Protein AF-A0A2T4JQL8-F1 (afdb_monomer_lite)

Radius of gyration: 19.55 Å; chains: 1; bounding box: 53×34×52 Å

Secondary structure (DSSP, 8-state):
-HHHHHHH--TTTTTSTT--BHHHHHHHHHTT-SSHHHHHHHHHTTSS--HHHHHHHHHHHHHHT-TTHHHHHHHHHHHHHHHHHHTTT-TTGGGTT-TTS--HHHHHHHHHHTTTSBHHHHHHHIIIIIIIHHHHHHHHHT--SS----SEEEETTEEEE--SSPPP-PPPP--HHHHHHHHHHTTSEEE-TTS-EEE-

Structure (mmCIF, N/CA/C/O backbone):
data_AF-A0A2T4JQL8-F1
#
_entry.id   AF-A0A2T4JQL8-F1
#
loop_
_atom_site.group_PDB
_atom_site.id
_atom_site.type_symbol
_atom_site.label_atom_id
_atom_site.label_alt_id
_atom_site.label_comp_id
_atom_site.label_asym_id
_atom_site.label_entity_id
_atom_site.label_seq_id
_atom_site.pdbx_PDB_ins_code
_atom_site.Cartn_x
_atom_site.Cartn_y
_atom_site.Cartn_z
_atom_site.occupancy
_atom_site.B_iso_or_equiv
_atom_site.auth_seq_id
_atom_site.auth_comp_id
_atom_site.auth_asym_id
_atom_site.auth_atom_id
_atom_site.pdbx_PDB_model_num
ATOM 1 N N . MET A 1 1 ? 10.776 -6.733 -11.851 1.00 57.62 1 MET A N 1
ATOM 2 C CA . MET A 1 1 ? 9.517 -6.320 -11.185 1.00 57.62 1 MET A CA 1
ATOM 3 C C . MET A 1 1 ? 8.635 -5.487 -12.100 1.00 57.62 1 MET A C 1
ATOM 5 O O . MET A 1 1 ? 7.525 -5.924 -12.335 1.00 57.62 1 MET A O 1
ATOM 9 N N . ALA A 1 2 ? 9.109 -4.387 -12.697 1.00 57.44 2 ALA A N 1
ATOM 10 C CA . ALA A 1 2 ? 8.309 -3.618 -13.666 1.00 57.44 2 ALA A CA 1
ATOM 11 C C . ALA A 1 2 ? 7.819 -4.457 -14.872 1.00 57.44 2 ALA A C 1
ATOM 13 O O . ALA A 1 2 ? 6.657 -4.369 -15.246 1.00 57.44 2 ALA A O 1
ATOM 14 N N . ALA A 1 3 ? 8.661 -5.347 -15.418 1.00 61.91 3 ALA A N 1
ATOM 15 C CA . ALA A 1 3 ? 8.241 -6.302 -16.454 1.00 61.91 3 ALA A CA 1
ATOM 16 C C . ALA A 1 3 ? 7.191 -7.320 -15.956 1.00 61.91 3 ALA A C 1
ATOM 18 O O . ALA A 1 3 ? 6.245 -7.610 -16.670 1.00 61.91 3 ALA A O 1
ATOM 19 N N . ARG A 1 4 ? 7.302 -7.783 -14.701 1.00 63.72 4 ARG A N 1
ATOM 20 C CA . ARG A 1 4 ? 6.324 -8.701 -14.082 1.00 63.72 4 ARG A CA 1
ATOM 21 C C . ARG A 1 4 ? 4.976 -8.026 -13.821 1.00 63.72 4 ARG A C 1
ATOM 23 O O . ARG A 1 4 ? 3.947 -8.659 -13.970 1.00 63.72 4 ARG A O 1
ATOM 30 N N . PHE A 1 5 ? 4.998 -6.738 -13.475 1.00 69.19 5 PHE A N 1
ATOM 31 C CA . PHE A 1 5 ? 3.793 -5.919 -13.343 1.00 69.19 5 PHE A CA 1
ATOM 32 C C . PHE A 1 5 ? 3.124 -5.673 -14.705 1.00 69.19 5 PHE A C 1
ATOM 34 O O . PHE A 1 5 ? 1.906 -5.656 -14.816 1.00 69.19 5 PHE A O 1
ATOM 41 N N . LYS A 1 6 ? 3.926 -5.515 -15.768 1.00 64.31 6 LYS A N 1
ATOM 42 C CA . LYS A 1 6 ? 3.428 -5.333 -17.140 1.00 64.31 6 LYS A CA 1
ATOM 43 C C . LYS A 1 6 ? 2.632 -6.543 -17.647 1.00 64.31 6 LYS A C 1
ATOM 45 O O . LYS A 1 6 ? 1.744 -6.359 -18.468 1.00 64.31 6 LYS A O 1
ATOM 50 N N . GLU A 1 7 ? 2.966 -7.745 -17.189 1.00 61.53 7 GLU A N 1
ATOM 51 C CA . GLU A 1 7 ? 2.347 -8.994 -17.644 1.00 61.53 7 GLU A CA 1
ATOM 52 C C . GLU A 1 7 ? 1.091 -9.394 -16.862 1.00 61.53 7 GLU A C 1
ATOM 54 O O . GLU A 1 7 ? 0.369 -10.262 -17.337 1.00 61.53 7 GLU A O 1
ATOM 59 N N . GLY A 1 8 ? 0.800 -8.787 -15.704 1.00 58.03 8 GLY A N 1
ATOM 60 C CA . GLY A 1 8 ? -0.341 -9.229 -14.895 1.00 58.03 8 GLY A CA 1
ATOM 61 C C . GLY A 1 8 ? -1.161 -8.145 -14.204 1.00 58.03 8 GLY A C 1
ATOM 62 O O . GLY A 1 8 ? -1.988 -8.496 -13.366 1.00 58.03 8 GLY A O 1
ATOM 63 N N . TRP A 1 9 ? -0.944 -6.854 -14.489 1.00 70.00 9 TRP A N 1
ATOM 64 C CA . TRP A 1 9 ? -1.841 -5.828 -13.960 1.00 70.00 9 TRP A CA 1
ATOM 65 C C . TRP A 1 9 ? -3.171 -5.903 -14.700 1.00 70.00 9 TRP A C 1
ATOM 67 O O . TRP A 1 9 ? -3.292 -5.410 -15.822 1.00 70.00 9 TRP A O 1
ATOM 77 N N . ASP A 1 10 ? -4.157 -6.496 -14.035 1.00 70.44 10 ASP A N 1
ATOM 78 C CA . ASP A 1 10 ? -5.556 -6.451 -14.424 1.00 70.44 10 ASP A CA 1
ATOM 79 C C . ASP A 1 10 ? -6.329 -5.595 -13.410 1.00 70.44 10 ASP A C 1
ATOM 81 O O . ASP A 1 10 ? -6.497 -5.940 -12.234 1.00 70.44 10 ASP A O 1
ATOM 85 N N . SER A 1 11 ? -6.775 -4.427 -13.872 1.00 69.25 11 SER A N 1
ATOM 86 C CA . SER A 1 11 ? -7.581 -3.499 -13.080 1.00 69.25 11 SER A CA 1
ATOM 87 C C . SER A 1 11 ? -8.933 -4.089 -12.683 1.00 69.25 11 SER A C 1
ATOM 89 O O . SER A 1 11 ? -9.452 -3.712 -11.639 1.00 69.25 11 SER A O 1
ATOM 91 N N . ALA A 1 12 ? -9.504 -5.005 -13.472 1.00 66.12 12 ALA A N 1
ATOM 92 C CA . ALA A 1 12 ? -10.778 -5.642 -13.154 1.00 66.12 12 ALA A CA 1
ATOM 93 C C . ALA A 1 12 ? -10.614 -6.678 -12.032 1.00 66.12 12 ALA A C 1
ATOM 95 O O . ALA A 1 12 ? -11.367 -6.648 -11.060 1.00 66.12 12 ALA A O 1
ATOM 96 N N . GLU A 1 13 ? -9.577 -7.520 -12.091 1.00 69.00 13 GLU A N 1
ATOM 97 C CA . GLU A 1 13 ? -9.264 -8.465 -11.002 1.00 69.00 13 GLU A CA 1
ATOM 98 C C . GLU A 1 13 ? -8.883 -7.753 -9.694 1.00 69.00 13 GLU A C 1
ATOM 100 O O . GLU A 1 13 ? -9.078 -8.287 -8.603 1.00 69.00 13 GLU A O 1
ATOM 105 N N . SER A 1 14 ? -8.378 -6.522 -9.798 1.00 69.06 14 SER A N 1
ATOM 106 C CA . SER A 1 14 ? -7.987 -5.688 -8.657 1.00 69.06 14 SER A CA 1
ATOM 107 C C . SER A 1 14 ? -9.126 -4.820 -8.096 1.00 69.06 14 SER A C 1
ATOM 109 O O . SER A 1 14 ? -8.882 -4.027 -7.189 1.00 69.06 14 SER A O 1
ATOM 111 N N . GLY A 1 15 ? -10.355 -4.951 -8.615 1.00 74.94 15 GLY A N 1
ATOM 112 C CA . GLY A 1 15 ? -11.533 -4.218 -8.131 1.00 74.94 15 GLY A CA 1
ATOM 113 C C . GLY A 1 15 ? -11.610 -2.750 -8.568 1.00 74.94 15 GLY A C 1
ATOM 114 O O . GLY A 1 15 ? -12.292 -1.955 -7.926 1.00 74.94 15 GLY A O 1
ATOM 115 N N . PHE A 1 16 ? -10.906 -2.381 -9.640 1.00 81.56 16 PHE A N 1
ATOM 116 C CA . PHE A 1 16 ? -10.878 -1.032 -10.212 1.00 81.56 16 PHE A CA 1
ATOM 117 C C . PHE A 1 16 ? -11.587 -0.939 -11.571 1.00 81.56 16 PHE A C 1
ATOM 119 O O . PHE A 1 16 ? -11.309 -0.013 -12.317 1.00 81.56 16 PHE A O 1
ATOM 126 N N . ASP A 1 17 ? -12.438 -1.899 -11.947 1.00 80.88 17 ASP A N 1
ATOM 127 C CA . ASP A 1 17 ? -13.367 -1.815 -13.093 1.00 80.88 17 ASP A CA 1
ATOM 128 C C . ASP A 1 17 ? -12.784 -1.268 -14.419 1.00 80.88 17 ASP A C 1
ATOM 130 O O . ASP A 1 17 ? -13.449 -0.559 -15.173 1.00 80.88 17 ASP A O 1
ATOM 134 N N . GLY A 1 18 ? -11.523 -1.584 -14.736 1.00 80.00 18 GLY A N 1
ATOM 135 C CA . GLY A 1 18 ? -10.878 -1.104 -15.968 1.00 80.00 18 GLY A CA 1
ATOM 136 C C . GLY A 1 18 ? -10.156 0.247 -15.855 1.00 80.00 18 GLY A C 1
ATOM 137 O O . GLY A 1 18 ? -9.606 0.725 -16.851 1.00 80.00 18 GLY A O 1
ATOM 138 N N . LEU A 1 19 ? -10.128 0.879 -14.677 1.00 84.56 19 LEU A N 1
ATOM 139 C CA . LEU A 1 19 ? -9.373 2.108 -14.449 1.00 84.56 19 LEU A CA 1
ATOM 140 C C . LEU A 1 19 ? -7.882 1.873 -14.687 1.00 84.56 19 LEU A C 1
ATOM 142 O O . LEU A 1 19 ? -7.301 0.864 -14.288 1.00 84.56 19 LEU A O 1
ATOM 146 N N . THR A 1 20 ? -7.238 2.849 -15.320 1.00 84.19 20 THR A N 1
ATOM 147 C CA . THR A 1 20 ? -5.817 2.759 -15.691 1.00 84.19 20 THR A CA 1
ATOM 148 C C . THR A 1 20 ? -4.960 3.833 -15.044 1.00 84.19 20 THR A C 1
ATOM 150 O O . THR A 1 2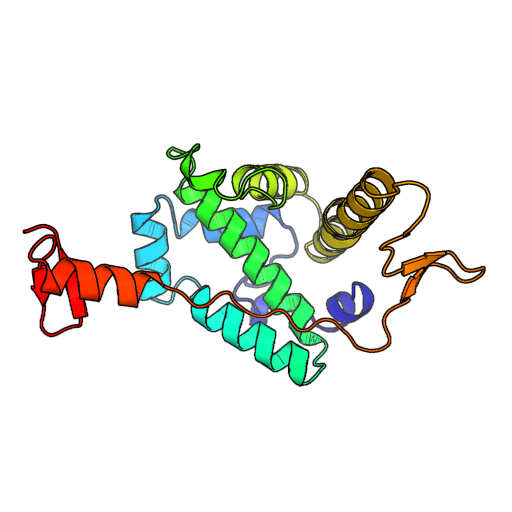0 ? -3.756 3.621 -14.894 1.00 84.19 20 THR A O 1
ATOM 153 N N . LYS A 1 21 ? -5.555 4.962 -14.644 1.00 90.00 21 LYS A N 1
ATOM 154 C CA . LYS A 1 21 ? -4.849 6.092 -14.040 1.00 90.00 21 LYS A CA 1
ATOM 155 C C . LYS A 1 21 ? -4.928 6.055 -12.524 1.00 90.00 21 LYS A C 1
ATOM 157 O O . LYS A 1 21 ? -5.933 5.655 -11.939 1.00 90.00 21 LYS A O 1
ATOM 162 N N . VAL A 1 22 ? -3.855 6.513 -11.891 1.00 90.06 22 VAL A N 1
ATOM 163 C CA . VAL A 1 22 ? -3.722 6.482 -10.433 1.00 90.06 22 VAL A CA 1
ATOM 164 C C . VAL A 1 22 ? -4.712 7.415 -9.740 1.00 90.06 22 VAL A C 1
ATOM 166 O O . VAL A 1 22 ? -5.233 7.054 -8.690 1.00 90.06 22 VAL A O 1
ATOM 169 N N . ASN A 1 23 ? -5.002 8.591 -10.304 1.00 92.44 23 ASN A N 1
ATOM 170 C CA . ASN A 1 23 ? -5.984 9.512 -9.725 1.00 92.44 23 ASN A CA 1
ATOM 171 C C . ASN A 1 23 ? -7.379 8.883 -9.637 1.00 92.44 23 ASN A C 1
ATOM 173 O O . ASN A 1 23 ? -8.036 9.034 -8.613 1.00 92.44 23 ASN A O 1
ATOM 177 N N . ASP A 1 24 ? -7.801 8.173 -10.682 1.00 91.88 24 ASP A N 1
ATOM 178 C CA . ASP A 1 24 ? -9.130 7.575 -10.750 1.00 91.88 24 ASP A CA 1
ATOM 179 C C . ASP A 1 24 ?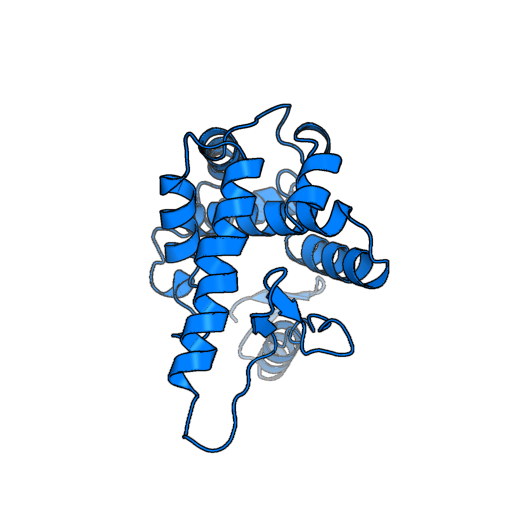 -9.234 6.426 -9.733 1.00 91.88 24 ASP A C 1
ATOM 181 O O . ASP A 1 24 ? -10.209 6.333 -8.992 1.00 91.88 24 ASP A O 1
ATOM 185 N N . MET A 1 25 ? -8.179 5.610 -9.610 1.00 92.12 25 MET A N 1
ATOM 186 C CA . MET A 1 25 ? -8.095 4.552 -8.593 1.00 92.12 25 MET A CA 1
ATOM 187 C C . MET A 1 25 ? -8.118 5.112 -7.166 1.00 92.12 25 MET A C 1
ATOM 189 O O . MET A 1 25 ? -8.791 4.565 -6.298 1.00 92.12 25 MET A O 1
ATOM 193 N N . ILE A 1 26 ? -7.381 6.198 -6.905 1.00 92.81 26 ILE A N 1
ATOM 194 C CA . ILE A 1 26 ? -7.383 6.856 -5.591 1.00 92.81 26 ILE A CA 1
ATOM 195 C C . ILE A 1 26 ? -8.770 7.425 -5.290 1.00 92.81 26 ILE A C 1
ATOM 197 O O . ILE A 1 26 ? -9.263 7.218 -4.186 1.00 92.81 26 ILE A O 1
ATOM 201 N N . ALA A 1 27 ? -9.410 8.085 -6.258 1.00 91.94 27 ALA A N 1
ATOM 202 C CA . ALA A 1 27 ? -10.749 8.643 -6.092 1.00 91.94 27 ALA A CA 1
ATOM 203 C C . ALA A 1 27 ? -11.774 7.553 -5.743 1.00 91.94 27 ALA A C 1
ATOM 205 O O . ALA A 1 27 ? -12.498 7.698 -4.762 1.00 91.94 27 ALA A O 1
ATOM 206 N N . GLN A 1 28 ? -11.758 6.423 -6.459 1.00 92.19 28 GLN A N 1
ATOM 207 C CA . GLN A 1 28 ? -12.644 5.290 -6.177 1.00 92.19 28 GLN A CA 1
ATOM 208 C C . GLN A 1 28 ? -12.463 4.736 -4.752 1.00 92.19 28 GLN A C 1
ATOM 210 O O . GLN A 1 28 ? -13.427 4.287 -4.130 1.00 92.19 28 GLN A O 1
ATOM 215 N N . LEU A 1 29 ? -11.237 4.728 -4.220 1.00 91.38 29 LEU A N 1
ATOM 216 C CA . LEU A 1 29 ? -10.977 4.268 -2.851 1.00 91.38 29 LEU A CA 1
ATOM 217 C C . LEU A 1 29 ? -11.354 5.320 -1.803 1.00 91.38 29 LEU A C 1
ATOM 219 O O . LEU A 1 29 ? -11.894 4.965 -0.756 1.00 91.38 29 LEU A O 1
ATOM 223 N N . ASP A 1 30 ? -11.082 6.596 -2.076 1.00 91.12 30 ASP A N 1
ATOM 224 C CA . ASP A 1 30 ? -11.416 7.707 -1.184 1.00 91.12 30 ASP A CA 1
ATOM 225 C C . ASP A 1 30 ? -12.942 7.855 -1.029 1.00 91.12 30 ASP A C 1
ATOM 227 O O . ASP A 1 30 ? -13.424 8.070 0.081 1.00 91.12 30 ASP A O 1
ATOM 231 N N . GLU A 1 31 ? -13.721 7.646 -2.098 1.00 90.31 31 GLU A N 1
ATOM 232 C CA . GLU A 1 31 ? -15.195 7.625 -2.049 1.00 90.31 31 GLU A CA 1
ATOM 233 C C . GLU A 1 31 ? -15.746 6.566 -1.084 1.00 90.31 31 GLU A C 1
ATOM 235 O O . GLU A 1 31 ? -16.832 6.714 -0.522 1.00 90.31 31 GLU A O 1
ATOM 240 N N . GLN A 1 32 ? -14.996 5.488 -0.859 1.00 86.69 32 GLN A N 1
ATOM 241 C CA . GLN A 1 32 ? -15.406 4.411 0.035 1.00 86.69 32 GLN A CA 1
ATOM 242 C C . GLN A 1 32 ? -15.034 4.669 1.500 1.00 86.69 32 GLN A C 1
ATOM 244 O O . GLN A 1 32 ? -15.552 3.955 2.369 1.00 86.69 32 GLN A O 1
ATOM 249 N N . ALA A 1 33 ? -14.158 5.645 1.766 1.00 85.00 33 ALA A N 1
ATOM 250 C CA . ALA A 1 33 ? -13.506 5.876 3.049 1.00 85.00 33 ALA A CA 1
ATOM 251 C C . ALA A 1 33 ? -13.210 7.373 3.296 1.00 85.00 33 ALA A C 1
ATOM 253 O O . ALA A 1 33 ? -12.071 7.828 3.214 1.00 85.00 33 ALA A O 1
ATOM 254 N N . ASP A 1 34 ? -14.241 8.125 3.676 1.00 85.56 34 ASP A N 1
ATOM 255 C CA . ASP A 1 34 ? -14.168 9.561 3.997 1.00 85.56 34 ASP A CA 1
ATOM 256 C C . ASP A 1 34 ? -13.492 9.885 5.347 1.00 85.56 34 ASP A C 1
ATOM 258 O O . ASP A 1 34 ? -13.146 11.029 5.639 1.00 85.56 34 ASP A O 1
ATOM 262 N N . SER A 1 35 ? -13.320 8.869 6.189 1.00 90.38 35 SER A N 1
ATOM 263 C CA . SER A 1 35 ? -12.854 8.963 7.568 1.00 90.38 35 SER A CA 1
ATOM 264 C C . SER A 1 35 ? -12.224 7.641 8.001 1.00 90.38 35 SER A C 1
ATOM 266 O O . SER A 1 35 ? -12.475 6.600 7.392 1.00 90.38 35 SER A O 1
ATOM 268 N N . ILE A 1 36 ? -11.430 7.635 9.079 1.00 89.69 36 ILE A N 1
ATOM 269 C CA . ILE A 1 36 ? -10.856 6.389 9.630 1.00 89.69 36 ILE A CA 1
ATOM 270 C C . ILE A 1 36 ? -11.962 5.366 9.934 1.00 89.69 36 ILE A C 1
ATOM 272 O O . ILE A 1 36 ? -11.842 4.195 9.573 1.00 89.69 36 ILE A O 1
ATOM 276 N N . GLY A 1 37 ? -13.065 5.813 10.544 1.00 88.88 37 GLY A N 1
ATOM 277 C CA . GLY A 1 37 ? -14.234 4.968 10.801 1.00 88.88 37 GLY A CA 1
ATOM 278 C C . GLY A 1 37 ? -14.866 4.439 9.512 1.00 88.88 37 GLY A C 1
ATOM 279 O O . GLY A 1 37 ? -15.152 3.245 9.419 1.00 88.88 37 GLY A O 1
ATOM 280 N N . GLY A 1 38 ? -15.008 5.294 8.494 1.00 89.94 38 GLY A N 1
ATOM 281 C CA . GLY A 1 38 ? -15.485 4.915 7.163 1.00 89.94 38 GLY A CA 1
ATOM 282 C C . GLY A 1 38 ? -14.596 3.867 6.489 1.00 89.94 38 GLY A C 1
ATOM 283 O O . GLY A 1 38 ? -15.108 2.878 5.964 1.00 89.94 38 GLY A O 1
ATOM 284 N N . PHE A 1 39 ? -13.272 4.013 6.589 1.00 91.88 39 PHE A N 1
ATOM 285 C CA . PHE A 1 39 ? -12.299 3.043 6.083 1.00 91.88 39 PHE A CA 1
ATOM 286 C C . PHE A 1 39 ? -12.462 1.675 6.756 1.00 91.88 39 PHE A C 1
ATOM 288 O O . PHE A 1 39 ? -12.565 0.651 6.080 1.00 91.88 39 PHE A O 1
ATOM 295 N N . VAL A 1 40 ? -12.539 1.646 8.091 1.00 90.94 40 VAL A N 1
ATOM 296 C CA . VAL A 1 40 ? -12.737 0.403 8.856 1.00 90.94 40 VAL A CA 1
ATOM 297 C C . VAL A 1 40 ? -14.076 -0.248 8.501 1.00 90.94 40 VAL A C 1
ATOM 299 O O . VAL A 1 40 ? -14.131 -1.454 8.259 1.00 90.94 40 VAL A O 1
ATOM 302 N N . ALA A 1 41 ? -15.149 0.539 8.397 1.00 90.88 41 ALA A N 1
ATOM 303 C CA . ALA A 1 41 ? -16.459 0.047 7.984 1.00 90.88 41 ALA A CA 1
ATOM 304 C C . ALA A 1 41 ? -16.446 -0.511 6.550 1.00 90.88 41 ALA A C 1
ATOM 306 O O . ALA A 1 41 ? -17.088 -1.524 6.279 1.00 90.88 41 ALA A O 1
ATOM 307 N N . ALA A 1 42 ? -15.701 0.109 5.632 1.00 92.00 42 ALA A N 1
ATOM 308 C CA . ALA A 1 42 ? -15.552 -0.365 4.260 1.00 92.00 42 ALA A CA 1
ATOM 309 C C . ALA A 1 42 ? -14.781 -1.689 4.180 1.00 92.00 42 ALA A C 1
ATOM 311 O O . ALA A 1 42 ? -15.185 -2.581 3.435 1.00 92.00 42 ALA A O 1
ATOM 312 N N . VAL A 1 43 ? -13.730 -1.855 4.988 1.00 91.62 43 VAL A N 1
ATOM 313 C CA . VAL A 1 43 ? -12.998 -3.125 5.112 1.00 91.62 43 VAL A CA 1
ATOM 314 C C . VAL A 1 43 ? -13.893 -4.222 5.699 1.00 91.62 43 VAL A C 1
ATOM 316 O O . VAL A 1 43 ? -13.981 -5.315 5.139 1.00 91.62 43 VAL A O 1
ATOM 319 N N . ASN A 1 44 ? -14.605 -3.933 6.791 1.00 88.62 44 ASN A N 1
ATOM 320 C CA . ASN A 1 44 ? -15.501 -4.899 7.437 1.00 88.62 44 ASN A CA 1
ATOM 321 C C . ASN A 1 44 ? -16.683 -5.284 6.534 1.00 88.62 44 ASN A C 1
ATOM 323 O O . ASN A 1 44 ? -17.081 -6.446 6.485 1.00 88.62 44 ASN A O 1
ATOM 327 N N . GLY A 1 45 ? -17.202 -4.322 5.770 1.00 89.50 45 GLY A N 1
ATOM 328 C CA . GLY A 1 45 ? -18.243 -4.523 4.764 1.00 89.50 45 GLY A CA 1
ATOM 329 C C . GLY A 1 45 ? -17.748 -5.131 3.449 1.00 89.50 45 GLY A C 1
ATOM 330 O O . GLY A 1 45 ? -18.539 -5.232 2.517 1.00 89.50 45 GLY A O 1
ATOM 331 N N . LYS A 1 46 ? -16.465 -5.518 3.351 1.00 87.50 46 LYS A N 1
ATOM 332 C CA . LYS A 1 46 ? -15.829 -6.095 2.150 1.00 87.50 46 LYS A CA 1
ATOM 333 C C . LYS A 1 46 ? -15.876 -5.202 0.901 1.00 87.50 46 LYS A C 1
ATOM 335 O O . LYS A 1 46 ? -15.694 -5.702 -0.203 1.00 87.50 46 LYS A O 1
ATOM 340 N N . ARG A 1 47 ? -16.102 -3.896 1.069 1.00 88.31 47 ARG A N 1
ATOM 341 C CA . ARG A 1 47 ? -15.979 -2.900 -0.009 1.00 88.31 47 ARG A CA 1
ATOM 342 C C . ARG A 1 47 ? -14.507 -2.622 -0.317 1.00 88.31 47 ARG A C 1
ATOM 344 O O . ARG A 1 47 ? -14.122 -2.544 -1.474 1.00 88.31 47 ARG A O 1
ATOM 351 N N . LEU A 1 48 ? -13.677 -2.584 0.728 1.00 89.56 48 LEU A N 1
ATOM 352 C CA . LEU A 1 48 ? -12.222 -2.512 0.621 1.00 89.56 48 LEU A CA 1
ATOM 353 C C . LEU A 1 48 ? -11.573 -3.833 1.032 1.00 89.56 48 LEU A C 1
ATOM 355 O O . LEU A 1 48 ? -12.041 -4.522 1.942 1.00 89.56 48 LEU A O 1
ATOM 359 N N . GLN A 1 49 ? -10.451 -4.168 0.395 1.00 89.50 49 GLN A N 1
ATOM 360 C CA . GLN A 1 49 ? -9.676 -5.335 0.793 1.00 89.50 49 GLN A CA 1
ATOM 361 C C . GLN A 1 49 ? -9.050 -5.121 2.174 1.00 89.50 49 GLN A C 1
ATOM 363 O O . GLN A 1 49 ? -8.463 -4.080 2.462 1.00 89.50 49 GLN A O 1
ATOM 368 N N . ASN A 1 50 ? -9.146 -6.143 3.026 1.00 89.56 50 ASN A N 1
ATOM 369 C CA . ASN A 1 50 ? -8.534 -6.118 4.347 1.00 89.56 50 ASN A CA 1
ATOM 370 C C . ASN A 1 50 ? -6.991 -6.106 4.230 1.00 89.56 50 ASN A C 1
ATOM 372 O O . ASN A 1 50 ? -6.424 -7.082 3.721 1.00 89.56 50 ASN A O 1
ATOM 376 N N . PRO A 1 51 ? -6.298 -5.062 4.737 1.00 88.00 51 PRO A N 1
ATOM 377 C CA . PRO A 1 51 ? -4.844 -4.950 4.630 1.00 88.00 51 PRO A CA 1
ATOM 378 C C . PRO A 1 51 ? -4.077 -6.111 5.278 1.00 88.00 51 PRO A C 1
ATOM 380 O O . PRO A 1 51 ? -3.025 -6.503 4.778 1.00 88.00 51 PRO A O 1
ATOM 383 N N . PHE A 1 52 ? -4.596 -6.708 6.354 1.00 85.56 52 PHE A N 1
ATOM 384 C CA . PHE A 1 52 ? -3.941 -7.828 7.037 1.00 85.56 52 PHE A CA 1
ATOM 385 C C . PHE A 1 52 ? -3.985 -9.112 6.202 1.00 85.56 52 PHE A C 1
ATOM 387 O O . PHE A 1 52 ? -2.974 -9.803 6.066 1.00 85.56 52 PHE A O 1
ATOM 394 N N . ASN A 1 53 ? -5.123 -9.391 5.561 1.00 88.75 53 ASN A N 1
ATOM 395 C CA . ASN A 1 53 ? -5.244 -10.518 4.629 1.00 88.75 53 ASN A CA 1
ATOM 396 C C . ASN A 1 53 ? -4.370 -10.303 3.388 1.00 88.75 53 ASN A C 1
ATOM 398 O O . ASN A 1 53 ? -3.756 -11.241 2.874 1.00 88.75 53 ASN A O 1
ATOM 402 N N . LEU A 1 54 ? -4.283 -9.055 2.923 1.00 89.62 54 LEU A N 1
ATOM 403 C CA . LEU A 1 54 ? -3.435 -8.685 1.800 1.00 89.62 54 LEU A CA 1
ATOM 404 C C . LEU A 1 54 ? -1.949 -8.916 2.111 1.00 89.62 54 LEU A C 1
ATOM 406 O O . LEU A 1 54 ? -1.235 -9.472 1.282 1.00 89.62 54 LEU A O 1
ATOM 410 N N . ILE A 1 55 ? -1.488 -8.571 3.316 1.00 88.50 55 ILE A N 1
ATOM 411 C CA . ILE A 1 55 ? -0.116 -8.855 3.762 1.00 88.50 55 ILE A CA 1
ATOM 412 C C . ILE A 1 55 ? 0.180 -10.360 3.711 1.00 88.50 55 ILE A C 1
ATOM 414 O O . ILE A 1 55 ? 1.201 -10.758 3.145 1.00 88.50 55 ILE A O 1
ATOM 418 N N . ALA A 1 56 ? -0.713 -11.195 4.252 1.00 88.12 56 ALA A N 1
ATOM 419 C CA . ALA A 1 56 ? -0.550 -12.650 4.218 1.00 88.12 56 ALA A CA 1
ATOM 420 C C . ALA A 1 56 ? -0.480 -13.179 2.773 1.00 88.12 56 ALA A C 1
ATOM 422 O O . ALA A 1 56 ? 0.386 -13.994 2.444 1.00 88.12 56 ALA A O 1
ATOM 423 N N . THR A 1 57 ? -1.329 -12.640 1.893 1.00 89.94 57 THR A N 1
ATOM 424 C CA . THR A 1 57 ? -1.345 -12.961 0.458 1.00 89.94 57 THR A CA 1
ATOM 425 C C . THR A 1 57 ? -0.016 -12.597 -0.204 1.00 89.94 57 THR A C 1
ATOM 427 O O . THR A 1 57 ? 0.602 -13.435 -0.858 1.00 89.94 57 THR A O 1
ATOM 430 N N . ILE A 1 58 ? 0.492 -11.381 0.022 1.00 89.38 58 ILE A N 1
ATOM 431 C CA . ILE A 1 58 ? 1.780 -10.929 -0.524 1.00 89.38 58 ILE A CA 1
ATOM 432 C C . ILE A 1 58 ? 2.920 -11.843 -0.059 1.00 89.38 58 ILE A C 1
ATOM 434 O O . ILE A 1 58 ? 3.765 -12.231 -0.867 1.00 89.38 58 ILE A O 1
ATOM 438 N N . GLN A 1 59 ? 2.950 -12.222 1.222 1.00 88.50 59 GLN A N 1
ATOM 439 C CA . GLN A 1 59 ? 3.978 -13.124 1.748 1.00 88.50 59 GLN A CA 1
ATOM 440 C C . GLN A 1 59 ? 3.920 -14.510 1.098 1.00 88.50 59 GLN A C 1
ATOM 442 O O . GLN A 1 59 ? 4.964 -15.065 0.745 1.00 88.50 59 GLN A O 1
ATOM 447 N N . GLN A 1 60 ? 2.720 -15.064 0.916 1.00 89.44 60 GLN A N 1
ATOM 448 C CA . GLN A 1 60 ? 2.529 -16.349 0.249 1.00 89.44 60 GLN A CA 1
ATOM 449 C C . GLN A 1 60 ? 3.002 -16.299 -1.209 1.00 89.44 60 GLN A C 1
ATOM 451 O O . GLN A 1 60 ? 3.791 -17.152 -1.621 1.00 89.44 60 GLN A O 1
ATOM 456 N N . LEU A 1 61 ? 2.582 -15.285 -1.969 1.00 88.62 61 LEU A N 1
ATOM 457 C CA . LEU A 1 61 ? 2.967 -15.113 -3.373 1.00 88.62 61 LEU A CA 1
ATOM 458 C C . LEU A 1 61 ? 4.475 -14.912 -3.527 1.00 88.62 61 LEU A C 1
ATOM 460 O O . LEU A 1 61 ? 5.098 -15.483 -4.422 1.00 88.62 61 LEU A O 1
ATOM 464 N N . LEU A 1 62 ? 5.095 -14.166 -2.609 1.00 85.75 62 LEU A N 1
ATOM 465 C CA . LEU A 1 62 ? 6.539 -13.976 -2.615 1.00 85.75 62 LEU A CA 1
ATOM 466 C C . LEU A 1 62 ? 7.291 -15.297 -2.387 1.00 85.75 62 LEU A C 1
ATOM 468 O O . LEU A 1 62 ? 8.265 -15.568 -3.092 1.00 85.75 62 LEU A O 1
ATOM 472 N N . ARG A 1 63 ? 6.825 -16.140 -1.452 1.00 86.19 63 ARG A N 1
ATOM 473 C CA . ARG A 1 63 ? 7.389 -17.483 -1.218 1.00 86.19 63 ARG A CA 1
ATOM 474 C C . ARG A 1 63 ? 7.222 -18.389 -2.436 1.00 86.19 63 ARG A C 1
ATOM 476 O O . ARG A 1 63 ? 8.163 -19.088 -2.804 1.00 86.19 63 ARG A O 1
ATOM 483 N N . ALA A 1 64 ? 6.061 -18.327 -3.086 1.00 88.25 64 ALA A N 1
ATOM 484 C CA . ALA A 1 64 ? 5.775 -19.052 -4.322 1.00 88.25 64 ALA A CA 1
ATOM 485 C C . ALA A 1 64 ? 6.532 -18.500 -5.547 1.00 88.25 64 ALA A C 1
ATOM 487 O O . ALA A 1 64 ? 6.539 -19.134 -6.598 1.00 88.25 64 ALA A O 1
ATOM 488 N N . ARG A 1 65 ? 7.202 -17.342 -5.414 1.00 83.50 65 ARG A N 1
ATOM 489 C CA . ARG A 1 65 ? 7.847 -16.592 -6.507 1.00 83.50 65 ARG A CA 1
ATOM 490 C C . ARG A 1 65 ? 6.879 -16.211 -7.629 1.00 83.50 65 ARG A C 1
ATOM 492 O O . ARG A 1 65 ? 7.304 -16.030 -8.772 1.00 83.50 65 ARG A O 1
ATOM 499 N N . ASP A 1 66 ? 5.611 -16.050 -7.283 1.00 83.94 66 ASP A N 1
ATOM 500 C CA . ASP A 1 66 ? 4.547 -15.708 -8.212 1.00 83.94 66 ASP A CA 1
ATOM 501 C C . ASP A 1 66 ? 4.713 -14.249 -8.689 1.00 83.94 66 ASP A C 1
ATOM 503 O O . ASP A 1 66 ? 4.875 -13.344 -7.859 1.00 83.94 66 ASP A O 1
ATOM 507 N N . PRO A 1 67 ? 4.729 -13.977 -10.009 1.00 81.38 67 PRO A N 1
ATOM 508 C CA . PRO A 1 67 ? 4.857 -12.618 -10.531 1.00 81.38 67 PRO A CA 1
ATOM 509 C C . PRO A 1 67 ? 3.698 -11.697 -10.124 1.00 81.38 67 PRO A C 1
ATOM 511 O O . PRO A 1 67 ? 3.915 -10.485 -10.026 1.00 81.38 67 PRO A O 1
ATOM 514 N N . SER A 1 68 ? 2.519 -12.249 -9.816 1.00 83.31 68 SER A N 1
ATOM 515 C CA . SER A 1 68 ? 1.337 -11.492 -9.395 1.00 83.31 68 SER A CA 1
ATOM 516 C C . SER A 1 68 ? 1.520 -10.744 -8.073 1.00 83.31 68 SER A C 1
ATOM 518 O O . SER A 1 68 ? 0.790 -9.791 -7.798 1.00 83.31 68 SER A O 1
ATOM 520 N N . VAL A 1 69 ? 2.553 -11.085 -7.288 1.00 85.38 69 VAL A N 1
ATOM 521 C CA . VAL A 1 69 ? 2.923 -10.372 -6.055 1.00 85.38 69 VAL A CA 1
ATOM 522 C C . VAL A 1 69 ? 3.070 -8.861 -6.268 1.00 85.38 69 VAL A C 1
ATOM 524 O O . VAL A 1 69 ? 2.806 -8.079 -5.357 1.00 85.38 69 VAL A O 1
ATOM 527 N N . ALA A 1 70 ? 3.469 -8.433 -7.472 1.00 83.38 70 ALA A N 1
ATOM 528 C CA . ALA A 1 70 ? 3.605 -7.022 -7.813 1.00 83.38 70 ALA A CA 1
ATOM 529 C C . ALA A 1 70 ? 2.255 -6.278 -7.784 1.00 83.38 70 ALA A C 1
ATOM 531 O O . ALA A 1 70 ? 2.213 -5.140 -7.318 1.00 83.38 70 ALA A O 1
ATOM 532 N N . HIS A 1 71 ? 1.164 -6.919 -8.216 1.00 84.19 71 HIS A N 1
ATOM 533 C CA . HIS A 1 71 ? -0.178 -6.324 -8.239 1.00 84.19 71 HIS A CA 1
ATOM 534 C C . HIS A 1 71 ? -0.709 -6.136 -6.824 1.00 84.19 71 HIS A C 1
ATOM 536 O O . HIS A 1 71 ? -1.076 -5.028 -6.445 1.00 84.19 71 HIS A O 1
ATOM 542 N N . TYR A 1 72 ? -0.630 -7.184 -6.003 1.00 87.50 72 TYR A N 1
ATOM 543 C CA . TYR A 1 72 ? -1.047 -7.122 -4.603 1.00 87.50 72 TYR A CA 1
ATOM 544 C C . TYR A 1 72 ? -0.205 -6.133 -3.788 1.00 87.50 72 TYR A C 1
ATOM 546 O O . TYR A 1 72 ? -0.736 -5.427 -2.931 1.00 87.50 72 TYR A O 1
ATOM 554 N N . ALA A 1 73 ? 1.095 -6.012 -4.079 1.00 88.31 73 ALA A N 1
ATOM 555 C CA . ALA A 1 73 ? 1.936 -4.988 -3.467 1.00 88.31 73 ALA A CA 1
ATOM 556 C C . ALA A 1 73 ? 1.500 -3.567 -3.860 1.00 88.31 73 ALA A C 1
ATOM 558 O O . ALA A 1 73 ? 1.455 -2.686 -3.002 1.00 88.31 73 ALA A O 1
ATOM 559 N N . PHE A 1 74 ? 1.153 -3.336 -5.130 1.00 89.00 74 PHE A N 1
ATOM 560 C CA . PHE A 1 74 ? 0.654 -2.036 -5.580 1.00 89.00 74 PHE A CA 1
ATOM 561 C C . PHE A 1 74 ? -0.720 -1.705 -4.985 1.00 89.00 74 PHE A C 1
ATOM 563 O O . PHE A 1 74 ? -0.916 -0.594 -4.500 1.00 89.00 74 PHE A O 1
ATOM 570 N N . LEU A 1 75 ? -1.629 -2.680 -4.912 1.00 90.00 75 LEU A N 1
ATOM 571 C CA . LEU A 1 75 ? -2.909 -2.535 -4.221 1.00 90.00 75 LEU A CA 1
ATOM 572 C C . LEU A 1 75 ? -2.717 -2.192 -2.738 1.00 90.00 75 LEU A C 1
ATOM 574 O O . LEU A 1 75 ? -3.386 -1.305 -2.216 1.00 90.00 75 LEU A O 1
ATOM 578 N N . GLY A 1 76 ? -1.736 -2.807 -2.073 1.00 90.88 76 GLY A N 1
ATOM 579 C CA . GLY A 1 76 ? -1.370 -2.453 -0.701 1.00 90.88 76 GLY A CA 1
ATOM 580 C C . GLY A 1 76 ? -0.946 -0.990 -0.567 1.00 90.88 76 GLY A C 1
ATOM 581 O O . GLY A 1 76 ? -1.359 -0.314 0.373 1.00 90.88 76 GLY A O 1
ATOM 582 N N . ILE A 1 77 ? -0.187 -0.469 -1.536 1.00 91.12 77 ILE A N 1
ATOM 583 C CA . ILE A 1 77 ? 0.181 0.953 -1.581 1.00 91.12 77 ILE A CA 1
ATOM 584 C C . ILE A 1 77 ? -1.061 1.828 -1.775 1.00 91.12 77 ILE A C 1
ATOM 586 O O . ILE A 1 77 ? -1.202 2.821 -1.066 1.00 91.12 77 ILE A O 1
ATOM 590 N N . LEU A 1 78 ? -1.974 1.467 -2.679 1.00 92.06 78 LEU A N 1
ATOM 591 C CA . LEU A 1 78 ? -3.216 2.216 -2.898 1.00 92.06 78 LEU A CA 1
ATOM 592 C C . LEU A 1 78 ? -4.107 2.239 -1.645 1.00 92.06 78 LEU A C 1
ATOM 594 O O . LEU A 1 78 ? -4.618 3.296 -1.285 1.00 92.06 78 LEU A O 1
ATOM 598 N N . LEU A 1 79 ? -4.218 1.127 -0.912 1.00 92.75 79 LEU A N 1
ATOM 599 C CA . LEU A 1 79 ? -4.930 1.086 0.372 1.00 92.75 79 LEU A CA 1
ATOM 600 C C . LEU A 1 79 ? -4.262 1.970 1.430 1.00 92.75 79 LEU A C 1
ATOM 602 O O . LEU A 1 79 ? -4.949 2.667 2.175 1.00 92.75 79 LEU A O 1
ATOM 606 N N . CYS A 1 80 ? -2.928 1.995 1.482 1.00 91.62 80 CYS A N 1
ATOM 607 C CA . CYS A 1 80 ? -2.188 2.922 2.337 1.00 91.62 80 CYS A CA 1
ATOM 608 C C . CYS A 1 80 ? -2.458 4.391 1.969 1.00 91.62 80 CYS A C 1
ATOM 610 O O . CYS A 1 80 ? -2.579 5.234 2.859 1.00 91.62 80 CYS A O 1
ATOM 612 N N . VAL A 1 81 ? -2.565 4.703 0.673 1.00 92.25 81 VAL A N 1
ATOM 613 C CA . VAL A 1 81 ? -2.926 6.040 0.181 1.00 92.25 81 VAL A CA 1
ATOM 614 C C . VAL A 1 81 ? -4.348 6.400 0.597 1.00 92.25 81 VAL A C 1
ATOM 616 O O . VAL A 1 81 ? -4.543 7.491 1.129 1.00 92.25 81 VAL A O 1
ATOM 619 N N . ALA A 1 82 ? -5.314 5.502 0.404 1.00 92.75 82 ALA A N 1
ATOM 620 C CA . ALA A 1 82 ? -6.710 5.708 0.786 1.00 92.75 82 ALA A CA 1
ATOM 621 C C . ALA A 1 82 ? -6.850 5.943 2.297 1.00 92.75 82 ALA A C 1
ATOM 623 O O . ALA A 1 82 ? -7.424 6.942 2.725 1.00 92.75 82 ALA A O 1
ATOM 624 N N . TYR A 1 83 ? -6.203 5.107 3.118 1.00 92.50 83 TYR A N 1
ATOM 625 C CA . TYR A 1 83 ? -6.166 5.300 4.570 1.00 92.50 83 TYR A CA 1
ATOM 626 C C . TYR A 1 83 ? -5.571 6.661 4.959 1.00 92.50 83 TYR A C 1
ATOM 628 O O . TYR A 1 83 ? -6.101 7.355 5.821 1.00 92.50 83 TYR A O 1
ATOM 636 N N . ALA A 1 84 ? -4.491 7.090 4.299 1.00 92.31 84 ALA A N 1
ATOM 637 C CA . ALA A 1 84 ? -3.905 8.404 4.547 1.00 92.31 84 ALA A CA 1
ATOM 638 C C . ALA A 1 84 ? -4.837 9.571 4.168 1.00 92.31 84 ALA A C 1
ATOM 640 O O . ALA A 1 84 ? -4.676 10.665 4.704 1.00 92.31 84 ALA A O 1
ATOM 641 N N . GLY A 1 85 ? -5.789 9.359 3.254 1.00 91.81 85 GLY A N 1
ATOM 642 C CA . GLY A 1 85 ? -6.853 10.320 2.947 1.00 91.81 85 GLY A CA 1
ATOM 643 C C . GLY A 1 85 ? -7.900 10.372 4.041 1.00 91.81 85 GLY A C 1
ATOM 644 O O . GLY A 1 85 ? -8.156 11.436 4.597 1.00 91.81 85 GLY A O 1
ATOM 645 N N . ALA A 1 86 ? -8.412 9.202 4.409 1.00 91.38 86 ALA A N 1
ATOM 646 C CA . ALA A 1 86 ? -9.365 9.012 5.496 1.00 91.38 86 ALA A CA 1
ATOM 647 C C . ALA A 1 86 ? -8.867 9.579 6.843 1.00 91.38 86 ALA A C 1
ATOM 649 O O . ALA A 1 86 ? -9.644 10.074 7.658 1.00 91.38 86 ALA A O 1
ATOM 650 N N . ALA A 1 87 ? -7.555 9.528 7.076 1.00 90.12 87 ALA A N 1
ATOM 651 C CA . ALA A 1 87 ? -6.889 10.019 8.278 1.00 90.12 87 ALA A CA 1
ATOM 652 C C . ALA A 1 87 ? -6.233 11.405 8.104 1.00 90.12 87 ALA A C 1
ATOM 654 O O . ALA A 1 87 ? -5.381 11.778 8.909 1.00 90.12 87 ALA A O 1
ATOM 655 N N . ALA A 1 88 ? -6.583 12.187 7.073 1.00 85.62 88 ALA A N 1
ATOM 656 C CA . ALA A 1 88 ? -5.905 13.456 6.769 1.00 85.62 88 ALA A CA 1
ATOM 657 C C . ALA A 1 88 ? -5.902 14.461 7.940 1.00 85.62 88 ALA A C 1
ATOM 659 O O . ALA A 1 88 ? -4.947 15.225 8.099 1.00 85.62 88 ALA A O 1
ATOM 660 N N . ASN A 1 89 ? -6.932 14.420 8.791 1.00 83.12 89 ASN A N 1
ATOM 661 C CA . ASN A 1 89 ? -7.053 15.268 9.981 1.00 83.12 89 ASN A CA 1
ATOM 662 C C . ASN A 1 89 ? -6.163 14.813 11.157 1.00 83.12 89 ASN A C 1
ATOM 664 O O . ASN A 1 89 ? -6.011 15.543 12.132 1.00 83.12 89 ASN A O 1
ATOM 668 N N . GLU A 1 90 ? -5.523 13.646 11.058 1.00 83.19 90 GLU A N 1
ATOM 669 C CA . GLU A 1 90 ? -4.638 13.066 12.072 1.00 83.19 90 GLU A CA 1
ATOM 670 C C . GLU A 1 90 ? -3.181 13.004 11.583 1.00 83.19 90 GLU A C 1
ATOM 672 O O . GLU A 1 90 ? -2.509 11.973 11.610 1.00 83.19 90 GLU A O 1
ATOM 677 N N . ALA A 1 91 ? -2.643 14.136 11.127 1.00 72.88 91 ALA A N 1
ATOM 678 C CA . ALA A 1 91 ? -1.316 14.198 10.504 1.00 72.88 91 ALA A CA 1
ATOM 679 C C . ALA A 1 91 ? -0.167 13.606 11.356 1.00 72.88 91 ALA A C 1
ATOM 681 O O . ALA A 1 91 ? 0.843 13.159 10.805 1.00 72.88 91 ALA A O 1
ATOM 682 N N . SER A 1 92 ? -0.295 13.593 12.687 1.00 76.81 92 SER A N 1
ATOM 683 C CA . SER A 1 92 ? 0.683 12.982 13.596 1.00 76.81 92 SER A CA 1
ATOM 684 C C . SER A 1 92 ? 0.691 11.452 13.520 1.00 76.81 92 SER A C 1
ATOM 686 O O . SER A 1 92 ? 1.772 10.858 13.537 1.00 76.81 92 SER A O 1
ATOM 688 N N . SER A 1 93 ? -0.472 10.807 13.377 1.00 75.81 93 SER A N 1
ATOM 689 C CA . SER A 1 93 ? -0.584 9.346 13.279 1.00 75.81 93 SER A CA 1
ATOM 690 C C . SER A 1 93 ? -0.063 8.831 11.930 1.00 75.81 93 SER A C 1
ATOM 692 O O . SER A 1 93 ? 0.553 7.768 11.854 1.00 75.81 93 SER A O 1
ATOM 694 N N . LEU A 1 94 ? -0.163 9.643 10.873 1.00 80.94 94 LEU A N 1
ATOM 695 C CA . LEU A 1 94 ? 0.361 9.323 9.537 1.00 80.94 94 LEU A CA 1
ATOM 696 C C . LEU A 1 94 ? 1.891 9.381 9.413 1.00 80.94 94 LEU A C 1
ATOM 698 O O . LEU A 1 94 ? 2.451 8.883 8.431 1.00 80.94 94 LEU A O 1
ATOM 702 N N . ARG A 1 95 ? 2.574 9.961 10.406 1.00 78.50 95 ARG A N 1
ATOM 703 C CA . ARG A 1 95 ? 4.039 10.113 10.453 1.00 78.50 95 ARG A CA 1
ATOM 704 C C . ARG A 1 95 ? 4.726 9.159 11.432 1.00 78.50 95 ARG A C 1
ATOM 706 O O . ARG A 1 95 ? 5.916 9.311 11.722 1.00 78.50 95 ARG A O 1
ATOM 713 N N . LEU A 1 96 ? 4.000 8.159 11.929 1.00 69.44 96 LEU A N 1
ATOM 714 C CA . LEU A 1 96 ? 4.543 7.148 12.829 1.00 69.44 96 LEU A CA 1
ATOM 715 C C . LEU A 1 96 ? 5.624 6.307 12.128 1.00 69.44 96 LEU A C 1
ATOM 717 O O . LEU A 1 96 ? 5.430 5.795 11.028 1.00 69.44 96 LEU A O 1
ATOM 721 N N . GLY A 1 97 ? 6.777 6.144 12.788 1.00 61.34 97 GLY A N 1
ATOM 722 C CA . GLY A 1 97 ? 7.886 5.318 12.291 1.00 61.34 97 GLY A CA 1
ATOM 723 C C . GLY A 1 97 ? 9.221 6.033 12.084 1.00 61.34 97 GLY A C 1
ATOM 724 O O . GLY A 1 97 ? 10.243 5.354 11.968 1.00 61.34 97 GLY A O 1
ATOM 725 N N . GLY A 1 98 ? 9.228 7.371 12.088 1.00 61.47 98 GLY A N 1
ATOM 726 C CA . GLY A 1 98 ? 10.435 8.196 11.961 1.00 61.47 98 GLY A CA 1
ATOM 727 C C . GLY A 1 98 ? 11.174 8.036 10.623 1.00 61.47 98 GLY A C 1
ATOM 728 O O . GLY A 1 98 ? 10.697 7.387 9.699 1.00 61.47 98 GLY A O 1
ATOM 729 N N . ALA A 1 99 ? 12.394 8.582 10.544 1.00 54.94 99 ALA A N 1
ATOM 730 C CA . ALA A 1 99 ? 13.242 8.566 9.345 1.00 54.94 99 ALA A CA 1
ATOM 731 C C . ALA A 1 99 ? 13.451 7.198 8.642 1.00 54.94 99 ALA A C 1
ATOM 733 O O . ALA A 1 99 ? 13.611 7.203 7.420 1.00 54.94 99 ALA A O 1
ATOM 734 N N . PRO A 1 100 ? 13.472 6.028 9.324 1.00 57.31 100 PRO A N 1
ATOM 735 C CA . PRO A 1 100 ? 13.659 4.754 8.628 1.00 57.31 100 PRO A CA 1
ATOM 736 C C . PRO A 1 100 ? 12.400 4.240 7.916 1.00 57.31 100 PRO A C 1
ATOM 738 O O . PRO A 1 100 ? 12.500 3.253 7.188 1.00 57.31 100 PRO A O 1
ATOM 741 N N . ARG A 1 101 ? 11.226 4.854 8.123 1.00 67.44 101 ARG A N 1
ATOM 742 C CA . ARG A 1 101 ? 9.962 4.423 7.513 1.00 67.44 101 ARG A CA 1
ATOM 743 C C . ARG A 1 101 ? 9.413 5.502 6.591 1.00 67.44 101 ARG A C 1
ATOM 745 O O . ARG A 1 101 ? 9.515 6.693 6.864 1.00 67.44 101 ARG A O 1
ATOM 752 N N . LEU A 1 102 ? 8.822 5.072 5.484 1.00 73.06 102 LEU A N 1
ATOM 753 C CA . LEU A 1 102 ? 8.145 5.976 4.570 1.00 73.06 102 LEU A CA 1
ATOM 754 C C . LEU A 1 102 ? 6.781 6.346 5.168 1.00 73.06 102 LEU A C 1
ATOM 756 O O . LEU A 1 102 ? 5.910 5.489 5.287 1.00 73.06 102 LEU A O 1
ATOM 760 N N . ALA A 1 103 ? 6.626 7.604 5.582 1.00 83.25 103 ALA A N 1
ATOM 761 C CA . ALA A 1 103 ? 5.393 8.087 6.196 1.00 83.25 103 ALA A CA 1
ATOM 762 C C . ALA A 1 103 ? 4.219 8.057 5.203 1.00 83.25 103 ALA A C 1
ATOM 764 O O . ALA A 1 103 ? 4.387 8.359 4.017 1.00 83.25 103 ALA A O 1
ATOM 765 N N . LEU A 1 104 ? 3.026 7.716 5.691 1.00 88.06 104 LEU A N 1
ATOM 766 C CA . LEU A 1 104 ? 1.841 7.529 4.851 1.00 88.06 104 LEU A CA 1
ATOM 767 C C . LEU A 1 104 ? 1.385 8.841 4.194 1.00 88.06 104 LEU A C 1
ATOM 769 O O . LEU A 1 104 ? 0.959 8.839 3.038 1.00 88.06 104 LEU A O 1
ATOM 773 N N . ASP A 1 105 ? 1.570 9.977 4.873 1.00 86.94 105 ASP A N 1
ATOM 774 C CA . ASP A 1 105 ? 1.301 11.307 4.311 1.00 86.94 105 ASP A CA 1
ATOM 775 C C . ASP A 1 105 ? 2.231 11.644 3.130 1.00 86.94 105 ASP A C 1
ATOM 777 O O . ASP A 1 105 ? 1.839 12.347 2.196 1.00 86.94 105 ASP A O 1
ATOM 781 N N . ILE A 1 106 ? 3.474 11.154 3.151 1.00 85.44 106 ILE A N 1
ATOM 782 C CA . ILE A 1 106 ? 4.429 11.306 2.047 1.00 85.44 106 ILE A CA 1
ATOM 783 C C . ILE A 1 106 ? 4.030 10.400 0.881 1.00 85.44 106 ILE A C 1
ATOM 785 O O . ILE A 1 106 ? 4.059 10.855 -0.264 1.00 85.44 106 ILE A O 1
ATOM 789 N N . VAL A 1 107 ? 3.640 9.148 1.156 1.00 88.38 107 VAL A N 1
ATOM 790 C CA . VAL A 1 107 ? 3.164 8.211 0.122 1.00 88.38 107 VAL A CA 1
ATOM 791 C C . VAL A 1 107 ? 1.965 8.803 -0.608 1.00 88.38 107 VAL A C 1
ATOM 793 O O . VAL A 1 107 ? 2.010 8.930 -1.830 1.00 88.38 107 VAL A O 1
ATOM 796 N N . ARG A 1 108 ? 0.936 9.252 0.124 1.00 91.00 108 ARG A N 1
ATOM 797 C CA . ARG A 1 108 ? -0.262 9.861 -0.468 1.00 91.00 108 ARG A CA 1
ATOM 798 C C . ARG A 1 108 ? 0.067 11.079 -1.319 1.00 91.00 108 ARG A C 1
ATOM 800 O O . ARG A 1 108 ? -0.356 11.136 -2.468 1.00 91.00 108 ARG A O 1
ATOM 807 N N . ARG A 1 109 ? 0.871 12.021 -0.811 1.00 89.69 109 ARG A N 1
ATOM 808 C CA . ARG A 1 109 ? 1.272 13.213 -1.582 1.00 89.69 109 ARG A CA 1
ATOM 809 C C . ARG A 1 109 ? 1.987 12.858 -2.884 1.00 89.69 109 ARG A C 1
ATOM 811 O O . ARG A 1 109 ? 1.686 13.449 -3.917 1.00 89.69 109 ARG A O 1
ATOM 818 N N . ARG A 1 110 ? 2.910 11.892 -2.850 1.00 89.00 110 ARG A N 1
ATOM 819 C CA . ARG A 1 110 ? 3.615 11.432 -4.057 1.00 89.00 110 ARG A CA 1
ATOM 820 C C . ARG A 1 110 ? 2.661 10.766 -5.044 1.00 89.00 110 ARG A C 1
ATOM 822 O O . ARG A 1 110 ? 2.724 11.079 -6.224 1.00 89.00 110 ARG A O 1
ATOM 829 N N . MET A 1 111 ? 1.765 9.910 -4.562 1.00 91.00 111 MET A N 1
ATOM 830 C CA . MET A 1 111 ? 0.805 9.193 -5.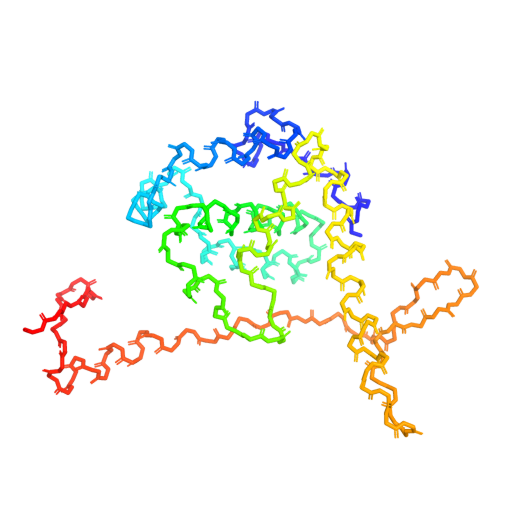405 1.00 91.00 111 MET A CA 1
ATOM 831 C C . MET A 1 111 ? -0.228 10.123 -6.049 1.00 91.00 111 MET A C 1
ATOM 833 O O . MET A 1 111 ? -0.490 9.993 -7.239 1.00 91.00 111 MET A O 1
ATOM 837 N N . ILE A 1 112 ? -0.732 11.124 -5.319 1.00 91.25 112 ILE A N 1
ATOM 838 C CA . ILE A 1 112 ? -1.586 12.181 -5.888 1.00 91.25 112 ILE A CA 1
ATOM 839 C C . ILE A 1 112 ? -0.826 12.967 -6.967 1.00 91.25 112 ILE A C 1
ATOM 841 O O . ILE A 1 112 ? -1.378 13.255 -8.027 1.00 91.25 112 ILE A O 1
ATOM 845 N N . GLY A 1 113 ? 0.456 13.272 -6.736 1.00 89.12 113 GLY A N 1
ATOM 846 C CA . GLY A 1 113 ? 1.311 13.942 -7.722 1.00 89.12 113 GLY A CA 1
ATOM 847 C C . GLY A 1 113 ? 1.528 13.146 -9.016 1.00 89.12 113 GLY A C 1
ATOM 848 O O . GLY A 1 113 ? 1.806 13.742 -10.052 1.00 89.12 113 GLY A O 1
ATOM 849 N N . LEU A 1 114 ? 1.354 11.820 -8.981 1.00 88.50 114 LEU A N 1
ATOM 850 C CA . LEU A 1 114 ? 1.389 10.937 -10.152 1.00 88.50 114 LEU A CA 1
ATOM 851 C C . LEU A 1 114 ? 0.013 10.786 -10.819 1.00 88.50 114 LEU A C 1
ATOM 853 O O . LEU A 1 114 ? -0.133 9.956 -11.702 1.00 88.50 114 LEU A O 1
ATOM 857 N N . GLY A 1 115 ? -1.005 11.550 -10.421 1.00 78.69 115 GLY A N 1
ATOM 858 C CA . GLY A 1 115 ? -2.407 11.254 -10.724 1.00 78.69 115 GLY A CA 1
ATOM 859 C C . GLY A 1 115 ? -2.730 10.905 -12.184 1.00 78.69 115 GLY A C 1
ATOM 860 O O . GLY A 1 115 ? -3.391 9.904 -12.426 1.00 78.69 115 GLY A O 1
ATOM 861 N N . ALA A 1 116 ? -2.234 11.672 -13.159 1.00 86.31 116 ALA A N 1
ATOM 862 C CA . ALA A 1 116 ? -2.524 11.438 -14.582 1.00 86.31 116 ALA A CA 1
ATOM 863 C C . ALA A 1 116 ? -1.768 10.244 -15.202 1.00 86.31 116 ALA A C 1
ATOM 865 O O . ALA A 1 116 ? -2.023 9.879 -16.350 1.00 86.31 116 ALA A O 1
ATOM 866 N N . VAL A 1 117 ? -0.821 9.676 -14.460 1.00 89.50 117 VAL A N 1
ATOM 867 C CA . VAL A 1 117 ? 0.076 8.607 -14.887 1.00 89.50 117 VAL A CA 1
ATOM 868 C C . VAL A 1 117 ? -0.637 7.261 -14.762 1.00 89.50 117 VAL A C 1
ATOM 870 O O . VAL A 1 117 ? -1.457 7.050 -13.862 1.00 89.50 117 VAL A O 1
ATOM 873 N N . SER A 1 118 ? -0.329 6.330 -15.666 1.00 88.38 118 SER A N 1
ATOM 874 C CA . SER A 1 118 ? -0.888 4.981 -15.581 1.00 88.38 118 SER A CA 1
ATOM 875 C C . SER A 1 118 ? -0.384 4.239 -14.337 1.00 88.38 118 SER A C 1
ATOM 877 O O . SER A 1 118 ? 0.730 4.476 -13.867 1.00 88.38 118 SER A O 1
ATOM 879 N N . ALA A 1 119 ? -1.152 3.271 -13.828 1.00 85.56 119 ALA A N 1
ATOM 880 C CA . ALA A 1 119 ? -0.730 2.409 -12.718 1.00 85.56 119 ALA A CA 1
ATOM 881 C C . ALA A 1 119 ? 0.642 1.762 -12.967 1.00 85.56 119 ALA A C 1
ATOM 883 O O . ALA A 1 119 ? 1.470 1.657 -12.065 1.00 85.56 119 ALA A O 1
ATOM 884 N N . ARG A 1 120 ? 0.920 1.398 -14.224 1.00 82.69 120 ARG A N 1
ATOM 885 C CA . ARG A 1 120 ? 2.204 0.834 -14.649 1.00 82.69 120 ARG A CA 1
ATOM 886 C C . ARG A 1 120 ? 3.362 1.808 -14.474 1.00 82.69 120 ARG A C 1
ATOM 888 O O . ARG A 1 120 ? 4.384 1.451 -13.892 1.00 82.69 120 ARG A O 1
ATOM 895 N N . GLU A 1 121 ? 3.229 3.005 -15.022 1.00 86.06 121 GLU A N 1
ATOM 896 C CA . GLU A 1 121 ? 4.267 4.034 -14.940 1.00 86.06 121 GLU A CA 1
ATOM 897 C C . GLU A 1 121 ? 4.447 4.510 -13.493 1.00 86.06 121 GLU A C 1
ATOM 899 O O . GLU A 1 121 ? 5.574 4.709 -13.043 1.00 86.06 121 GLU A O 1
ATOM 904 N N . ALA A 1 122 ? 3.360 4.595 -12.723 1.00 88.00 122 ALA A N 1
ATOM 905 C CA . ALA A 1 122 ? 3.421 4.898 -11.302 1.00 88.00 122 ALA A CA 1
ATOM 906 C C . ALA A 1 122 ? 4.152 3.803 -10.515 1.00 88.00 122 ALA A C 1
ATOM 908 O O . ALA A 1 122 ? 5.014 4.113 -9.697 1.00 88.00 122 ALA A O 1
ATOM 909 N N . PHE A 1 123 ? 3.883 2.522 -10.789 1.00 86.44 123 PHE A N 1
ATOM 910 C CA . PHE A 1 123 ? 4.600 1.412 -10.160 1.00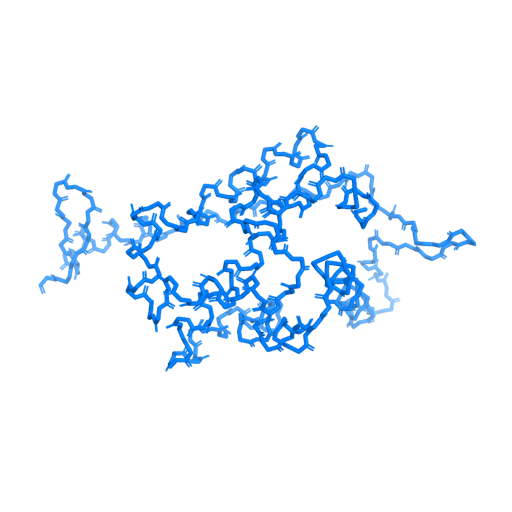 86.44 123 PHE A CA 1
ATOM 911 C C . P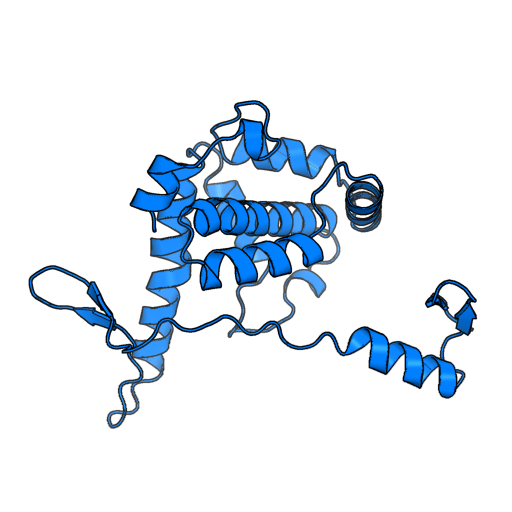HE A 1 123 ? 6.099 1.442 -10.476 1.00 86.44 123 PHE A C 1
ATOM 913 O O . PHE A 1 123 ? 6.932 1.238 -9.589 1.00 86.44 123 PHE A O 1
ATOM 920 N N . GLN A 1 124 ? 6.455 1.744 -11.727 1.00 85.31 124 GLN A N 1
ATOM 921 C CA . GLN A 1 124 ? 7.846 1.937 -12.122 1.00 85.31 124 GLN A CA 1
ATOM 922 C C . GLN A 1 124 ? 8.488 3.098 -11.347 1.00 85.31 124 GLN A C 1
ATOM 924 O O . GLN A 1 124 ? 9.542 2.908 -10.738 1.00 85.31 124 GLN A O 1
ATOM 929 N N . TYR A 1 125 ? 7.823 4.254 -11.282 1.00 87.06 125 TYR A N 1
ATOM 930 C CA . TYR A 1 125 ? 8.300 5.405 -10.518 1.00 87.06 125 TYR A CA 1
ATOM 931 C C . TYR A 1 125 ? 8.486 5.081 -9.030 1.00 87.06 125 TYR A C 1
ATOM 933 O O . TYR A 1 125 ? 9.494 5.459 -8.440 1.00 87.06 125 TYR A O 1
ATOM 941 N N . ILE A 1 126 ? 7.555 4.355 -8.406 1.00 85.62 126 ILE A N 1
ATOM 942 C CA . ILE A 1 126 ? 7.670 3.946 -6.998 1.00 85.62 126 ILE A CA 1
ATOM 943 C C . ILE A 1 126 ? 8.927 3.095 -6.791 1.00 85.62 126 ILE A C 1
ATOM 945 O O . ILE A 1 126 ? 9.699 3.339 -5.860 1.00 85.62 126 ILE A O 1
ATOM 949 N N . LEU A 1 127 ? 9.160 2.107 -7.657 1.00 82.19 127 LEU A N 1
ATOM 950 C CA . LEU A 1 127 ? 10.349 1.265 -7.557 1.00 82.19 127 LEU A CA 1
ATOM 951 C C . LEU A 1 127 ? 11.628 2.091 -7.710 1.00 82.19 127 LEU A C 1
ATOM 953 O O . LEU A 1 127 ? 12.527 1.969 -6.881 1.00 82.19 127 LEU A O 1
ATOM 957 N N . GLU A 1 128 ? 11.699 2.945 -8.725 1.00 82.94 128 GLU A N 1
ATOM 958 C CA . GLU A 1 128 ? 12.895 3.727 -9.042 1.00 82.94 128 GLU A CA 1
ATOM 959 C C . GLU A 1 128 ? 13.150 4.841 -8.018 1.00 82.94 128 GLU A C 1
ATOM 961 O O . GLU A 1 128 ? 14.194 4.865 -7.362 1.00 82.94 128 GLU A O 1
ATOM 966 N N . ALA A 1 129 ? 12.181 5.736 -7.836 1.00 80.31 129 ALA A N 1
ATOM 967 C CA . ALA A 1 129 ? 12.343 6.972 -7.080 1.00 80.31 129 ALA A CA 1
ATOM 968 C C . ALA A 1 129 ? 12.118 6.813 -5.571 1.00 80.31 129 ALA A C 1
ATOM 970 O O . ALA A 1 129 ? 12.647 7.603 -4.787 1.00 80.31 129 ALA A O 1
ATOM 971 N N . MET A 1 130 ? 11.313 5.836 -5.137 1.00 77.56 130 MET A N 1
ATOM 972 C CA . MET A 1 130 ? 10.962 5.686 -3.717 1.00 77.56 130 MET A CA 1
ATOM 973 C C . MET A 1 130 ? 11.712 4.532 -3.057 1.00 77.56 130 MET A C 1
ATOM 975 O O . MET A 1 130 ? 12.180 4.690 -1.934 1.00 77.56 130 MET A O 1
ATOM 979 N N . ILE A 1 131 ? 11.879 3.398 -3.743 1.00 77.88 131 ILE A N 1
ATOM 980 C CA . ILE A 1 131 ? 12.512 2.208 -3.156 1.00 77.88 131 ILE A CA 1
ATOM 981 C C . ILE A 1 131 ? 14.015 2.181 -3.456 1.00 77.88 131 ILE A C 1
ATOM 983 O O . ILE A 1 131 ? 14.832 2.168 -2.528 1.00 77.88 131 ILE A O 1
ATOM 987 N N . ILE A 1 132 ? 14.395 2.212 -4.736 1.00 76.75 132 ILE A N 1
ATOM 988 C CA . ILE A 1 132 ? 15.792 2.114 -5.172 1.00 76.75 132 ILE A CA 1
ATOM 989 C C . ILE A 1 132 ? 16.587 3.336 -4.695 1.00 76.75 132 ILE A C 1
ATOM 991 O O . ILE A 1 132 ? 17.614 3.163 -4.034 1.00 76.75 132 ILE A O 1
ATOM 995 N N . SER A 1 133 ? 16.101 4.564 -4.921 1.00 75.50 133 SER A N 1
ATOM 996 C CA . SER A 1 133 ? 16.786 5.775 -4.436 1.00 75.50 133 SER A CA 1
ATOM 997 C C . SER A 1 133 ? 16.987 5.784 -2.916 1.00 75.50 133 SER A C 1
ATOM 999 O O . SER A 1 133 ? 18.049 6.187 -2.443 1.00 75.50 133 SER A O 1
ATOM 1001 N N . GLN A 1 134 ? 16.020 5.293 -2.133 1.00 71.38 134 GLN A N 1
ATOM 1002 C CA . GLN A 1 134 ? 16.163 5.205 -0.676 1.00 71.38 134 GLN A CA 1
ATOM 1003 C C . GLN A 1 134 ? 17.241 4.192 -0.267 1.00 71.38 134 GLN A C 1
ATOM 1005 O O . GLN A 1 134 ? 17.990 4.433 0.686 1.00 71.38 134 GLN A O 1
ATOM 1010 N N . HIS A 1 135 ? 17.347 3.070 -0.982 1.00 69.75 135 HIS A N 1
ATOM 1011 C CA . HIS A 1 135 ? 18.390 2.074 -0.738 1.00 69.75 135 HIS A CA 1
ATOM 1012 C C . HIS A 1 135 ? 19.779 2.635 -1.053 1.00 69.75 135 HIS A C 1
ATOM 1014 O O . HIS A 1 135 ? 20.690 2.464 -0.241 1.00 69.75 135 HIS A O 1
ATOM 1020 N N . PHE A 1 136 ? 19.923 3.380 -2.153 1.00 70.56 136 PHE A N 1
ATOM 1021 C CA . PHE A 1 136 ? 21.162 4.090 -2.478 1.00 70.56 136 PHE A CA 1
ATOM 1022 C C . PHE A 1 136 ? 21.510 5.161 -1.444 1.00 70.56 136 PHE A C 1
ATOM 1024 O O . PHE A 1 136 ? 22.622 5.157 -0.921 1.00 70.56 136 PHE A O 1
ATOM 1031 N N . ALA A 1 137 ? 20.562 6.024 -1.073 1.00 68.88 137 ALA A N 1
ATOM 1032 C CA . ALA A 1 137 ? 20.790 7.065 -0.073 1.00 68.88 137 ALA A CA 1
ATOM 1033 C C . ALA A 1 137 ? 21.212 6.470 1.282 1.00 68.88 137 ALA A C 1
ATOM 1035 O O . ALA A 1 137 ? 22.162 6.934 1.909 1.00 68.88 137 ALA A O 1
ATOM 1036 N N . THR A 1 138 ? 20.552 5.393 1.717 1.00 66.50 138 THR A N 1
ATOM 1037 C CA . THR A 1 138 ? 20.895 4.698 2.968 1.00 66.50 138 THR A CA 1
ATOM 1038 C C . THR A 1 138 ? 22.271 4.039 2.893 1.00 66.50 138 THR A C 1
ATOM 1040 O O . THR A 1 138 ? 23.006 4.042 3.878 1.00 66.50 138 THR A O 1
ATOM 1043 N N . ALA A 1 139 ? 22.624 3.464 1.744 1.00 65.12 139 ALA A N 1
ATOM 1044 C CA . ALA A 1 139 ? 23.921 2.845 1.519 1.00 65.12 139 ALA A CA 1
ATOM 1045 C C . ALA A 1 139 ? 25.072 3.858 1.540 1.00 65.12 139 ALA A C 1
ATOM 1047 O O . ALA A 1 139 ? 26.071 3.611 2.214 1.00 65.12 139 ALA A O 1
ATOM 1048 N N . VAL A 1 140 ? 24.912 4.993 0.853 1.00 64.44 140 VAL A N 1
ATOM 1049 C CA . VAL A 1 140 ? 25.904 6.079 0.815 1.00 64.44 140 VAL A CA 1
ATOM 1050 C C . VAL A 1 140 ? 26.072 6.697 2.204 1.00 64.44 140 VAL A C 1
ATOM 1052 O O . VAL A 1 140 ? 27.192 6.824 2.687 1.00 64.44 140 VAL A O 1
ATOM 1055 N N . ASN A 1 141 ? 24.971 6.977 2.908 1.00 60.22 141 ASN A N 1
ATOM 1056 C CA . ASN A 1 141 ? 25.015 7.595 4.239 1.00 60.22 141 ASN A CA 1
ATOM 1057 C C . ASN A 1 141 ? 25.546 6.670 5.349 1.00 60.22 141 ASN A C 1
ATOM 1059 O O . ASN A 1 141 ? 25.885 7.144 6.429 1.00 60.22 141 ASN A O 1
ATOM 1063 N N . ARG A 1 142 ? 25.596 5.350 5.124 1.00 61.25 142 ARG A N 1
ATOM 1064 C CA . ARG A 1 142 ? 26.156 4.367 6.072 1.00 61.25 142 ARG A CA 1
ATOM 1065 C C . ARG A 1 142 ? 27.560 3.897 5.694 1.00 61.25 14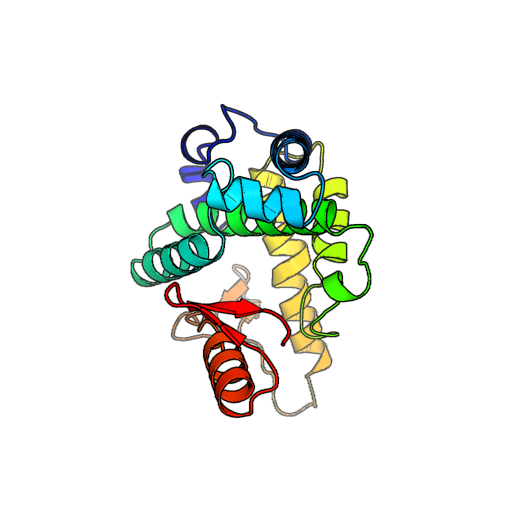2 ARG A C 1
ATOM 1067 O O . ARG A 1 142 ? 28.045 2.935 6.287 1.00 61.25 142 ARG A O 1
ATOM 1074 N N . PHE A 1 143 ? 28.203 4.543 4.724 1.00 60.28 143 PHE A N 1
ATOM 1075 C CA . PHE A 1 143 ? 29.592 4.274 4.388 1.00 60.28 143 PHE A CA 1
ATOM 1076 C C . PHE A 1 143 ? 30.512 4.928 5.429 1.00 60.28 143 PHE A C 1
ATOM 1078 O O . PHE A 1 143 ? 30.809 6.115 5.369 1.00 60.28 143 PHE A O 1
ATOM 1085 N N . ASP A 1 144 ? 30.958 4.136 6.402 1.00 57.97 144 ASP A N 1
ATOM 1086 C CA . ASP A 1 144 ? 31.892 4.536 7.465 1.00 57.97 144 ASP A CA 1
ATOM 1087 C C . ASP A 1 144 ? 33.374 4.342 7.076 1.00 57.97 144 ASP A C 1
ATOM 1089 O O . ASP A 1 144 ? 34.259 4.318 7.932 1.00 57.97 144 ASP A O 1
ATOM 1093 N N . GLY A 1 145 ? 33.656 4.150 5.782 1.00 58.91 145 GLY A N 1
ATOM 1094 C CA . GLY A 1 145 ? 34.995 3.882 5.255 1.00 58.91 145 GLY A CA 1
ATOM 1095 C C . GLY A 1 145 ? 35.502 2.447 5.448 1.00 58.91 145 GLY A C 1
ATOM 1096 O O . GLY A 1 145 ? 36.587 2.137 4.963 1.00 58.91 145 GLY A O 1
ATOM 1097 N N . ARG A 1 146 ? 34.757 1.550 6.123 1.00 59.38 146 ARG A N 1
ATOM 1098 C CA . ARG A 1 146 ? 35.197 0.156 6.363 1.00 59.38 146 ARG A CA 1
ATOM 1099 C C . ARG A 1 146 ? 34.183 -0.918 5.981 1.00 59.38 146 ARG A C 1
ATOM 1101 O O . ARG A 1 146 ? 34.603 -2.015 5.616 1.00 59.38 146 ARG A O 1
ATOM 1108 N N . LYS A 1 147 ? 32.871 -0.663 6.060 1.00 54.91 147 LYS A N 1
ATOM 1109 C CA . LYS A 1 147 ? 31.845 -1.650 5.666 1.00 54.91 147 LYS A CA 1
ATOM 1110 C C . LYS A 1 147 ? 30.762 -1.046 4.781 1.00 54.91 147 LYS A C 1
ATOM 1112 O O . LYS A 1 147 ? 29.802 -0.441 5.251 1.00 54.91 147 LYS A O 1
ATOM 1117 N N . GLN A 1 148 ? 30.850 -1.335 3.489 1.00 57.44 148 GLN A N 1
ATOM 1118 C CA . GLN A 1 148 ? 29.779 -1.080 2.533 1.00 57.44 148 GLN A CA 1
ATOM 1119 C C . GLN A 1 148 ? 28.644 -2.093 2.771 1.00 57.44 148 GLN A C 1
ATOM 1121 O O . GLN A 1 148 ? 28.815 -3.295 2.587 1.00 57.44 148 GLN A O 1
ATOM 1126 N N . ARG A 1 149 ? 27.467 -1.630 3.213 1.00 59.84 149 ARG A N 1
ATOM 1127 C CA . ARG A 1 149 ? 26.255 -2.471 3.356 1.00 59.84 149 ARG A CA 1
ATOM 1128 C C . ARG A 1 149 ? 25.381 -2.420 2.102 1.00 59.84 149 ARG A C 1
ATOM 1130 O O . ARG A 1 149 ? 24.154 -2.403 2.200 1.00 59.84 149 ARG A O 1
ATOM 1137 N N . LEU A 1 150 ? 26.007 -2.352 0.932 1.00 61.38 150 LEU A N 1
ATOM 1138 C CA . LEU A 1 150 ? 25.278 -2.411 -0.324 1.00 61.38 150 LEU A CA 1
ATOM 1139 C C . LEU A 1 150 ? 24.842 -3.848 -0.588 1.00 61.38 150 LEU A C 1
ATOM 1141 O O . LEU A 1 150 ? 25.615 -4.792 -0.468 1.00 61.38 150 LEU A O 1
ATOM 1145 N N . ARG A 1 151 ? 23.560 -4.001 -0.911 1.00 66.19 151 ARG A N 1
ATOM 1146 C CA . ARG A 1 151 ? 22.966 -5.271 -1.351 1.00 66.19 151 ARG A CA 1
ATOM 1147 C C . ARG A 1 151 ? 22.879 -5.357 -2.875 1.00 66.19 151 ARG A C 1
ATOM 1149 O O . ARG A 1 151 ? 22.273 -6.288 -3.391 1.00 66.19 151 ARG A O 1
ATOM 1156 N N . LEU A 1 152 ? 23.452 -4.372 -3.563 1.00 69.50 152 LEU A N 1
ATOM 1157 C CA . LEU A 1 152 ? 23.411 -4.163 -5.003 1.00 69.50 152 LEU A CA 1
ATOM 1158 C C . LEU A 1 152 ? 24.778 -3.600 -5.431 1.00 69.50 152 LEU A C 1
ATOM 1160 O O . LEU A 1 152 ? 25.328 -2.771 -4.705 1.00 69.50 152 LEU A O 1
ATOM 1164 N N . THR A 1 153 ? 25.304 -4.023 -6.571 1.00 70.00 153 THR A N 1
ATOM 1165 C CA . THR A 1 153 ? 26.490 -3.462 -7.236 1.00 70.00 153 THR A CA 1
ATOM 1166 C C . THR A 1 153 ? 26.090 -2.938 -8.615 1.00 70.00 153 THR A C 1
ATOM 1168 O O . THR A 1 153 ? 25.035 -3.307 -9.135 1.00 70.00 153 THR A O 1
ATOM 1171 N N . ILE A 1 154 ? 26.885 -2.025 -9.166 1.00 69.12 154 ILE A N 1
ATOM 1172 C CA . ILE A 1 154 ? 26.703 -1.493 -10.519 1.00 69.12 154 ILE A CA 1
ATOM 1173 C C . ILE A 1 154 ? 27.769 -2.162 -11.384 1.00 69.12 154 ILE A C 1
ATOM 1175 O O . ILE A 1 154 ? 28.946 -1.849 -11.233 1.00 69.12 154 ILE A O 1
ATOM 1179 N N . GLU A 1 155 ? 27.349 -3.067 -12.262 1.00 77.25 155 GLU A N 1
ATOM 1180 C CA . GLU A 1 155 ? 28.205 -3.742 -13.240 1.00 77.25 155 GLU A CA 1
ATOM 1181 C C . GLU A 1 155 ? 27.928 -3.206 -14.654 1.00 77.25 155 GLU A C 1
ATOM 1183 O O . GLU A 1 155 ? 26.999 -2.423 -14.873 1.00 77.25 155 GLU A O 1
ATOM 1188 N N . GLU A 1 156 ? 28.708 -3.650 -15.642 1.00 70.94 156 GLU A N 1
ATOM 1189 C CA . GLU A 1 156 ? 28.614 -3.194 -17.041 1.00 70.94 156 GLU A CA 1
ATOM 1190 C C . GLU A 1 156 ? 27.218 -3.373 -17.668 1.00 70.94 156 GLU A C 1
ATOM 1192 O O . GLU A 1 156 ? 26.847 -2.630 -18.575 1.00 70.94 156 GLU A O 1
ATOM 1197 N N . THR A 1 157 ? 26.415 -4.323 -17.172 1.00 70.62 157 THR A N 1
ATOM 1198 C CA . THR A 1 157 ? 25.051 -4.598 -17.665 1.00 70.62 157 THR A CA 1
ATOM 1199 C C . THR A 1 157 ? 23.941 -3.970 -16.814 1.00 70.62 157 THR A C 1
ATOM 1201 O O . THR A 1 157 ? 22.758 -4.115 -17.134 1.00 70.62 157 THR A O 1
ATOM 1204 N N . GLY A 1 158 ? 24.296 -3.239 -15.752 1.00 71.00 158 GLY A N 1
ATOM 1205 C CA . GLY A 1 158 ? 23.356 -2.562 -14.863 1.00 71.00 158 GLY A CA 1
ATOM 1206 C C . GLY A 1 158 ? 23.487 -2.988 -13.401 1.00 71.00 158 GLY A C 1
ATOM 1207 O O . GLY A 1 158 ? 24.574 -3.246 -12.895 1.00 71.00 158 GLY A O 1
ATOM 1208 N N . LEU A 1 159 ? 22.360 -2.991 -12.684 1.00 71.31 159 LEU A N 1
ATOM 1209 C CA . LEU A 1 159 ? 22.336 -3.299 -11.254 1.00 71.31 159 LEU A CA 1
ATOM 1210 C C . LEU A 1 159 ? 22.300 -4.805 -11.003 1.00 71.31 159 LEU A C 1
ATOM 1212 O O . LEU A 1 159 ? 21.298 -5.457 -11.300 1.00 71.31 159 LEU A O 1
ATOM 1216 N N . GLU A 1 160 ? 23.337 -5.326 -10.352 1.00 71.12 160 GLU A N 1
ATOM 1217 C CA . GLU A 1 160 ? 23.379 -6.711 -9.891 1.00 71.12 160 GLU A CA 1
ATOM 1218 C C . GLU A 1 160 ? 23.153 -6.809 -8.385 1.00 71.12 160 GLU A C 1
ATOM 1220 O O . GLU A 1 160 ? 23.657 -6.019 -7.588 1.00 71.12 160 GLU A O 1
ATOM 1225 N N . ALA A 1 161 ? 22.375 -7.801 -7.959 1.00 72.88 161 ALA A N 1
ATOM 1226 C CA . ALA A 1 161 ? 22.106 -8.024 -6.548 1.00 72.88 161 ALA A CA 1
ATOM 1227 C C . ALA A 1 161 ? 23.277 -8.761 -5.876 1.00 72.88 161 ALA A C 1
ATOM 1229 O O . ALA A 1 161 ? 23.570 -9.905 -6.202 1.00 72.88 161 ALA A O 1
ATOM 1230 N N . LEU A 1 162 ? 23.872 -8.159 -4.842 1.00 70.81 162 LEU A N 1
ATOM 1231 C CA . LEU A 1 162 ? 24.930 -8.771 -4.018 1.00 70.81 162 LEU A CA 1
ATOM 1232 C C . LEU A 1 162 ? 24.385 -9.763 -2.970 1.00 70.81 162 LEU A C 1
ATOM 1234 O O . LEU A 1 162 ? 25.106 -10.217 -2.079 1.00 70.81 162 LEU A O 1
ATOM 1238 N N . ILE A 1 163 ? 23.091 -10.083 -3.026 1.00 70.75 163 ILE A N 1
ATOM 1239 C CA . ILE A 1 163 ? 22.423 -10.985 -2.086 1.00 70.75 163 ILE A CA 1
ATOM 1240 C C . ILE A 1 163 ? 22.256 -12.378 -2.696 1.00 70.75 163 ILE A C 1
ATOM 1242 O O . ILE A 1 163 ? 21.640 -12.552 -3.740 1.00 70.75 163 ILE A O 1
ATOM 1246 N N . ARG A 1 164 ? 22.757 -13.404 -1.996 1.00 67.62 164 ARG A N 1
ATOM 1247 C CA . ARG A 1 164 ? 22.638 -14.811 -2.431 1.00 67.62 164 ARG A CA 1
ATOM 1248 C C . ARG A 1 164 ? 21.211 -15.360 -2.339 1.00 67.62 164 ARG A C 1
ATOM 1250 O O . ARG A 1 164 ? 20.882 -16.333 -3.007 1.00 67.62 164 ARG A O 1
ATOM 1257 N N . LYS A 1 165 ? 20.378 -14.775 -1.474 1.00 68.50 165 LYS A N 1
ATOM 1258 C CA . LYS A 1 165 ? 18.965 -15.129 -1.293 1.00 68.50 165 LYS A CA 1
ATOM 1259 C C . LYS A 1 165 ? 18.128 -13.851 -1.211 1.00 68.50 165 LYS A C 1
ATOM 1261 O O . LYS A 1 165 ? 18.567 -12.917 -0.531 1.00 68.50 165 LYS A O 1
ATOM 1266 N N . PRO A 1 166 ? 16.947 -13.801 -1.857 1.00 66.50 166 PRO A N 1
ATOM 1267 C CA . PRO A 1 166 ? 15.994 -12.718 -1.660 1.00 66.50 166 PRO A CA 1
ATOM 1268 C C . PRO A 1 166 ? 15.679 -12.553 -0.174 1.00 66.50 166 PRO A C 1
ATOM 1270 O O . PRO A 1 166 ? 15.557 -13.539 0.552 1.00 66.50 166 PRO A O 1
ATOM 1273 N N . TRP A 1 167 ? 15.571 -11.309 0.282 1.00 65.56 167 TRP A N 1
ATOM 1274 C CA . TRP A 1 167 ? 15.087 -11.050 1.631 1.00 65.56 167 TRP A CA 1
ATOM 1275 C C . TRP A 1 167 ? 13.598 -11.392 1.705 1.00 65.56 167 TRP A C 1
ATOM 1277 O O . TRP A 1 167 ? 12.818 -10.929 0.874 1.00 65.56 167 TRP A O 1
ATOM 1287 N N . GLU A 1 168 ? 13.217 -12.183 2.704 1.00 66.12 168 GLU A N 1
ATOM 1288 C CA . GLU A 1 168 ? 11.816 -12.455 3.004 1.00 66.12 168 GLU A CA 1
ATOM 1289 C C . GLU A 1 168 ? 11.304 -11.405 4.003 1.00 66.12 168 GLU A C 1
ATOM 1291 O O . GLU A 1 168 ? 11.849 -11.305 5.108 1.00 66.12 168 GLU A O 1
ATOM 1296 N N . PRO A 1 169 ? 10.284 -10.604 3.645 1.00 64.12 169 PRO A N 1
ATOM 1297 C CA . PRO A 1 169 ? 9.658 -9.671 4.557 1.00 64.12 169 PRO A CA 1
ATOM 1298 C C . PRO A 1 169 ? 8.988 -10.434 5.695 1.00 64.12 169 PRO A C 1
ATOM 1300 O O . PRO A 1 169 ? 7.961 -11.096 5.530 1.00 64.12 169 PRO A O 1
ATOM 1303 N N . THR A 1 170 ? 9.577 -10.315 6.877 1.00 63.28 170 THR A N 1
ATOM 1304 C CA . THR A 1 170 ? 8.952 -10.723 8.130 1.00 63.28 170 THR A CA 1
ATOM 1305 C C . THR A 1 170 ? 8.031 -9.606 8.590 1.00 63.28 170 THR A C 1
ATOM 1307 O O . THR A 1 170 ? 8.487 -8.491 8.852 1.00 63.28 170 THR A O 1
ATOM 1310 N N . VAL A 1 171 ? 6.739 -9.904 8.691 1.00 64.88 171 VAL A N 1
ATOM 1311 C CA . VAL A 1 171 ? 5.786 -9.033 9.380 1.00 64.88 171 VAL A CA 1
ATOM 1312 C C . VAL A 1 171 ? 6.191 -9.019 10.845 1.00 64.88 171 VAL A C 1
ATOM 1314 O O . VAL A 1 171 ? 6.314 -10.076 11.461 1.00 64.88 171 VAL A O 1
ATOM 1317 N N . THR A 1 172 ? 6.467 -7.833 11.384 1.00 65.69 172 THR A N 1
ATOM 1318 C CA . THR A 1 172 ? 6.648 -7.683 12.827 1.00 65.69 172 THR A CA 1
ATOM 1319 C C . THR A 1 172 ? 5.382 -8.191 13.498 1.00 65.69 172 THR A C 1
ATOM 1321 O O . THR A 1 172 ? 4.304 -7.710 13.157 1.00 65.69 172 THR A O 1
ATOM 1324 N N . GLU A 1 173 ? 5.512 -9.149 14.417 1.00 67.12 173 GLU A N 1
ATOM 1325 C CA . GLU A 1 173 ? 4.364 -9.671 15.160 1.00 67.12 173 GLU A CA 1
ATOM 1326 C C . GLU A 1 173 ? 3.554 -8.520 15.749 1.00 67.12 173 GLU A C 1
ATOM 1328 O O . GLU A 1 173 ? 4.106 -7.631 16.411 1.00 67.12 173 GLU A O 1
ATOM 1333 N N . ASP A 1 174 ? 2.248 -8.540 15.488 1.00 69.75 174 ASP A N 1
ATOM 1334 C CA . ASP A 1 174 ? 1.345 -7.589 16.103 1.00 69.75 174 ASP A CA 1
ATOM 1335 C C . ASP A 1 174 ? 1.280 -7.887 17.602 1.00 69.75 174 ASP A C 1
ATOM 1337 O O . ASP A 1 174 ? 0.779 -8.922 18.041 1.00 69.75 174 ASP A O 1
ATOM 1341 N N . ARG A 1 175 ? 1.847 -6.980 18.399 1.00 77.50 175 ARG A N 1
ATOM 1342 C CA . ARG A 1 175 ? 1.837 -7.081 19.860 1.00 77.50 175 ARG A CA 1
ATOM 1343 C C . ARG A 1 175 ? 0.594 -6.450 20.469 1.00 77.50 175 ARG A C 1
ATOM 1345 O O . ARG A 1 175 ? 0.408 -6.579 21.676 1.00 77.50 175 ARG A O 1
ATOM 1352 N N . LEU A 1 176 ? -0.241 -5.776 19.676 1.00 81.19 176 LEU A N 1
ATOM 1353 C CA . LEU A 1 176 ? -1.445 -5.117 20.162 1.00 81.19 176 LEU A CA 1
ATOM 1354 C C . LEU A 1 176 ? -2.414 -6.100 20.839 1.00 81.19 176 LEU A C 1
ATOM 1356 O O . LEU A 1 176 ? -2.835 -5.784 21.949 1.00 81.19 176 LEU A O 1
ATOM 1360 N N . PRO A 1 177 ? -2.705 -7.304 20.299 1.00 81.00 177 PRO A N 1
ATOM 1361 C CA . PRO A 1 177 ? -3.567 -8.268 20.983 1.00 81.00 177 PRO A CA 1
ATOM 1362 C C . PRO A 1 177 ? -3.019 -8.673 22.354 1.00 81.00 177 PRO A C 1
ATOM 1364 O O . PRO A 1 177 ? -3.757 -8.721 23.337 1.00 81.00 177 PRO A O 1
ATOM 1367 N N . THR A 1 178 ? -1.707 -8.904 22.443 1.00 83.81 178 THR A N 1
ATOM 1368 C CA . THR A 1 178 ? -1.033 -9.232 23.705 1.00 83.81 178 THR A CA 1
ATOM 1369 C C . THR A 1 178 ? -1.126 -8.075 24.696 1.00 83.81 178 THR A C 1
ATOM 1371 O O . THR A 1 178 ? -1.466 -8.288 25.856 1.00 83.81 178 THR A O 1
ATOM 1374 N N . LEU A 1 179 ? -0.871 -6.842 24.248 1.00 86.62 179 LEU A N 1
ATOM 1375 C CA . LEU A 1 179 ? -0.947 -5.645 25.087 1.00 86.62 179 LEU A CA 1
ATOM 1376 C C . LEU A 1 179 ? -2.375 -5.361 25.563 1.00 86.62 179 LEU A C 1
ATOM 1378 O O . LEU A 1 179 ? -2.563 -5.086 26.743 1.00 86.62 179 LEU A O 1
ATOM 1382 N N . LEU A 1 180 ? -3.376 -5.473 24.686 1.00 87.00 180 LEU A N 1
ATOM 1383 C CA . LEU A 1 180 ? -4.789 -5.309 25.036 1.00 87.00 180 LEU A CA 1
ATOM 1384 C C . LEU A 1 180 ? -5.254 -6.399 26.005 1.00 87.00 180 LEU A C 1
ATOM 1386 O O . LEU A 1 180 ? -5.949 -6.105 26.973 1.00 87.00 180 LEU A O 1
ATOM 1390 N N . SER A 1 181 ? -4.811 -7.646 25.812 1.00 87.62 181 SER A N 1
ATOM 1391 C CA . SER A 1 181 ? -5.095 -8.732 26.753 1.00 87.62 181 SER A CA 1
ATOM 1392 C C . SER A 1 181 ? -4.468 -8.480 28.127 1.00 87.62 181 SER A C 1
ATOM 1394 O O . SER A 1 181 ? -5.127 -8.717 29.137 1.00 87.62 181 SER A O 1
ATOM 1396 N N . LEU A 1 182 ? -3.226 -7.990 28.186 1.00 90.25 182 LEU A N 1
ATOM 1397 C CA . LEU A 1 182 ? -2.566 -7.623 29.445 1.00 90.25 182 LEU A CA 1
ATOM 1398 C C . LEU A 1 182 ? -3.258 -6.432 30.120 1.00 90.25 182 LEU A C 1
ATOM 1400 O O . LEU A 1 182 ? -3.480 -6.456 31.325 1.00 90.25 182 LEU A O 1
ATOM 1404 N N . ALA A 1 183 ? -3.640 -5.412 29.351 1.00 88.69 183 ALA A N 1
ATOM 1405 C CA . ALA A 1 183 ? -4.370 -4.254 29.855 1.00 88.69 183 ALA A CA 1
ATOM 1406 C C . ALA A 1 183 ? -5.754 -4.647 30.397 1.00 88.69 183 ALA A C 1
ATOM 1408 O O . ALA A 1 183 ? -6.166 -4.132 31.434 1.00 88.69 183 ALA A O 1
ATOM 1409 N N . ALA A 1 184 ? -6.435 -5.604 29.757 1.00 90.75 184 ALA A N 1
ATOM 1410 C CA . ALA A 1 184 ? -7.689 -6.156 30.260 1.00 90.75 184 ALA A CA 1
ATOM 1411 C C . ALA A 1 184 ? -7.500 -6.945 31.563 1.00 90.75 184 ALA A C 1
ATOM 1413 O O . ALA A 1 184 ? -8.254 -6.763 32.514 1.00 90.75 184 ALA A O 1
ATOM 1414 N N . GLN A 1 185 ? -6.452 -7.771 31.647 1.00 90.19 185 GLN A N 1
ATOM 1415 C CA . GLN A 1 185 ? -6.092 -8.486 32.879 1.00 90.19 185 GLN A CA 1
ATOM 1416 C C . GLN A 1 185 ? -5.714 -7.536 34.024 1.00 90.19 185 GLN A C 1
ATOM 1418 O O . GLN A 1 185 ? -5.983 -7.837 35.183 1.00 90.19 185 GLN A O 1
ATOM 1423 N N . ALA A 1 186 ? -5.116 -6.387 33.705 1.00 92.75 186 ALA A N 1
ATOM 1424 C CA . ALA A 1 186 ? -4.782 -5.337 34.662 1.00 92.75 186 ALA A CA 1
ATOM 1425 C C . ALA A 1 186 ? -5.976 -4.433 35.032 1.00 92.75 186 ALA A C 1
ATOM 1427 O O . ALA A 1 186 ? -5.806 -3.513 35.829 1.00 92.75 186 ALA A O 1
ATOM 1428 N N . GLY A 1 187 ? -7.163 -4.658 34.454 1.00 88.56 187 GLY A N 1
ATOM 1429 C CA . GLY A 1 187 ? -8.360 -3.850 34.707 1.00 88.56 187 GLY A CA 1
ATOM 1430 C C . GLY A 1 187 ? -8.316 -2.438 34.111 1.00 88.56 187 GLY A C 1
ATOM 1431 O O . GLY A 1 187 ? -9.063 -1.573 34.552 1.00 88.56 187 GLY A O 1
ATOM 1432 N N . ILE A 1 188 ? -7.438 -2.185 33.134 1.00 92.00 188 ILE A N 1
ATOM 1433 C CA . ILE A 1 188 ? -7.303 -0.883 32.453 1.00 92.00 188 ILE A CA 1
ATOM 1434 C C . ILE A 1 188 ? -8.349 -0.736 31.337 1.00 92.00 188 ILE A C 1
ATOM 1436 O O . ILE A 1 188 ? -8.855 0.356 31.094 1.00 92.00 188 ILE A O 1
ATOM 1440 N N . VAL A 1 189 ? -8.664 -1.835 30.648 1.00 92.81 189 VAL A N 1
ATOM 1441 C CA . VAL A 1 189 ? -9.724 -1.928 29.629 1.00 92.81 189 VAL A CA 1
ATOM 1442 C C . VAL A 1 189 ? -10.631 -3.119 29.942 1.00 92.81 189 VAL A C 1
ATOM 1444 O O . VAL A 1 189 ? -10.211 -4.066 30.601 1.00 92.81 189 VAL A O 1
ATOM 1447 N N . SER A 1 190 ? -11.872 -3.103 29.468 1.00 88.75 190 SER A N 1
ATOM 1448 C CA . SER A 1 190 ? -12.763 -4.263 29.493 1.00 88.75 190 SER A CA 1
ATOM 1449 C C . SER A 1 190 ? -12.595 -5.091 28.214 1.00 88.75 190 SER A C 1
ATOM 1451 O O . SER A 1 190 ? -12.256 -4.558 27.156 1.00 88.75 190 SER A O 1
ATOM 1453 N N . ARG A 1 191 ? -12.806 -6.409 28.308 1.00 90.50 191 ARG A N 1
ATOM 1454 C CA . ARG A 1 191 ? -12.835 -7.340 27.168 1.00 90.50 191 ARG A CA 1
ATOM 1455 C C . ARG A 1 191 ? -14.190 -8.038 27.145 1.00 90.50 191 ARG A C 1
ATOM 1457 O O . ARG A 1 191 ? -14.595 -8.577 28.172 1.00 90.50 191 ARG A O 1
ATOM 1464 N N . ASN A 1 192 ? -14.870 -8.035 26.001 1.00 86.31 192 ASN A N 1
ATOM 1465 C CA . ASN A 1 192 ? -16.140 -8.744 25.833 1.00 86.31 192 ASN A CA 1
ATOM 1466 C C . ASN A 1 192 ? -15.934 -10.194 25.340 1.00 86.31 192 ASN A C 1
ATOM 1468 O O . ASN A 1 192 ? -14.813 -10.617 25.040 1.00 86.31 192 ASN A O 1
ATOM 1472 N N . GLU A 1 193 ? -17.027 -10.954 25.240 1.00 79.06 193 GLU A N 1
ATOM 1473 C CA . GLU A 1 193 ? -17.027 -12.361 24.799 1.00 79.06 193 GLU A CA 1
ATOM 1474 C C . GLU A 1 193 ? -16.574 -12.545 23.337 1.00 79.06 193 GLU A C 1
ATOM 1476 O O . GLU A 1 193 ? -16.093 -13.611 22.961 1.00 79.06 193 GLU A O 1
ATOM 1481 N N . GLU A 1 194 ? -16.642 -11.487 22.528 1.00 79.06 194 GLU A N 1
ATOM 1482 C CA . GLU A 1 194 ? -16.214 -11.461 21.123 1.00 79.06 194 GLU A CA 1
ATOM 1483 C C . GLU A 1 194 ? -14.744 -11.033 20.944 1.00 79.06 194 GLU A C 1
ATOM 1485 O O . GLU A 1 194 ? -14.286 -10.828 19.821 1.00 79.06 194 GLU A O 1
ATOM 1490 N N . ASN A 1 195 ? -13.974 -10.902 22.033 1.00 76.38 195 ASN A N 1
ATOM 1491 C CA . ASN A 1 195 ? -12.601 -10.372 22.044 1.00 76.38 195 ASN A CA 1
ATOM 1492 C C . ASN A 1 195 ? -12.458 -8.913 21.581 1.00 76.38 195 ASN A C 1
ATOM 1494 O O . ASN A 1 195 ? -11.361 -8.491 21.211 1.00 76.38 195 ASN A O 1
ATOM 1498 N N . ALA A 1 196 ? -13.528 -8.127 21.644 1.00 79.88 196 ALA A N 1
ATOM 1499 C CA . ALA A 1 196 ? -13.447 -6.680 21.529 1.00 79.88 196 ALA A CA 1
ATOM 1500 C C . ALA A 1 196 ? -13.025 -6.058 22.870 1.00 79.88 196 ALA A C 1
ATOM 1502 O O . ALA A 1 196 ? -13.346 -6.575 23.944 1.00 79.88 196 ALA A O 1
ATOM 1503 N N . PHE A 1 197 ? -12.310 -4.935 22.794 1.00 85.75 197 PHE A N 1
ATOM 1504 C CA . PHE A 1 197 ? -11.800 -4.202 23.951 1.00 85.75 197 PHE A CA 1
ATOM 1505 C C . PHE A 1 197 ? -12.436 -2.811 24.025 1.00 85.75 197 PHE A C 1
ATOM 1507 O O . PHE A 1 197 ? -12.565 -2.144 22.999 1.00 85.75 197 PHE A O 1
ATOM 1514 N N . ALA A 1 198 ? -12.799 -2.363 25.226 1.00 82.38 198 ALA A N 1
ATOM 1515 C CA . ALA A 1 198 ? -13.366 -1.036 25.473 1.00 82.38 198 ALA A CA 1
ATOM 1516 C C . ALA A 1 198 ? -12.759 -0.404 26.734 1.00 82.38 198 ALA A C 1
ATOM 1518 O O . ALA A 1 198 ? -12.216 -1.106 27.584 1.00 82.38 198 ALA A O 1
ATOM 1519 N N . ALA A 1 199 ? -12.838 0.921 26.872 1.00 77.69 199 ALA A N 1
ATOM 1520 C CA . ALA A 1 199 ? -12.497 1.568 28.140 1.00 77.69 199 ALA A CA 1
ATOM 1521 C C . ALA A 1 199 ? -13.401 1.029 29.269 1.00 77.69 199 ALA A C 1
ATOM 1523 O O . ALA A 1 199 ? -14.542 0.639 29.004 1.00 77.69 199 ALA A O 1
ATOM 1524 N N . VAL A 1 200 ? -12.862 0.945 30.488 1.00 66.94 200 VAL A N 1
ATOM 1525 C CA . VAL A 1 200 ? -13.639 0.610 31.697 1.00 66.94 200 VAL A CA 1
ATOM 1526 C C . VAL A 1 200 ? -14.473 1.808 32.126 1.00 66.94 200 VAL A C 1
ATOM 1528 O O . VAL A 1 200 ? -13.935 2.937 32.064 1.00 66.94 200 VAL A O 1
#

Organism: NCBI:txid1188249

Foldseek 3Di:
DLVLCVVDDDCVVLVNNPDWFLQSLLVLLLVQAQALVSLVVCCVVVVAPDLVVLVVVLLVCVVVVPSCSLNSVLSNLSSLLSNCNNCVVVQVVQCPPPPVDDGSVNSNVVSVVRGRPTSSVVSVCCVVVPPVVVLVVVQVVPPPVPDRPRQWDQDPVGIDGVDPDDDRDDDDPDCPLVVQVVCCVVVQWPADPVRDIGGD

Sequence (200 aa):
MAARFKEGWDSAESGFDGLTKVNDMIAQLDEQADSIGGFVAAVNGKRLQNPFNLIATIQQLLRARDPSVAHYAFLGILLCVAYAGAAANEASSLRLGGAPRLALDIVRRRMIGLGAVSAREAFQYILEAMIISQHFATAVNRFDGRKQRLRLTIEETGLEALIRKPWEPTVTEDRLPTLLSLAAQAGIVSRNEENAFAAV

pLDDT: mean 80.1, std 10.91, range [54.91, 92.81]